Protein AF-A0A6M3K907-F1 (afdb_monomer_lite)

Sequence (303 aa):
MKRLRHTIDSIRQDFQRNEYILLSKEYINNKQKLNYICPVGHEYNITYNNWCSGYRCFPCSIEKKAIAKREDISDVNLIFENEGYKLLSKRYINSKQKLSYLCPSGHLGSISFEKWKHNGQRCAICSHKRGSKLQRHDINIVKELFNSEEYQVLSDNYENNNTRIKFKCPNGHIGYIRYGDFQQGHRCFECHIDRLRKYSDDELHNLHIYKLVVRRITNNNFKKYYSFINPNNFKRGKSYHVDHVYSIIDGFDNNILPVVIANPMNLRVIPARENILKKRKSLVSVDILFEKYCKFKEVYYDM

pLDDT: mean 89.66, std 9.46, range [41.09, 98.06]

Foldseek 3Di:
DPDPDDFPVNVQVVCVVQVKHWPDPGDDDQVDWTWIAHNVGDIDTDGVVVVVVVDDDPVVVVVVVCVVPDDFPVNVQVVQVVVVKGWPDPGDDDQQDWTWIAHNVGDIDIDGNCCVPPVVDDPPVVVVVVVFVVPDDDVVVLQVLCVVQPKHFPDPDDRGQVAWTWIQHPVGDTDTDGSVCVVVVDDDPVVVLVVLVVPDDDPVSVLVSLVVLLVVLLVVQCVVCVCLQEVVPDDPDQFKHKAFLQFSVVCSVVVHHSCLSSHSLRIHIDTPVVRVVCPRDHNDDPVVSVVSSVVCCVVPVVD

Organism: NCBI:txid1070528

Radius of gyration: 35.78 Å; chains: 1; bounding box: 84×56×88 Å

Secondary structure (DSSP, 8-state):
-PPP---HHHHHHHHHHTT-EE-------TTSEEEEE-TT--EEEEEHHHHHTT---HHHHHHHHHHHTPPPHHHHHHHHHHTTPEE--S----TTSEEEEE-TTS-EEEEEHHHHHTT----HHHHHHHHHHHT---HHHHHHHHHTTTPEE--S---STTPEEEEE-TTS-EEEEEHHHHHTT---HHHHHHHHHTT---HHHHHHHHHHHHHHHHHHHHHHTHHHH-TT----SSSEEEEESS-HHHHHHTT--HHHHTSGGGEEEEEHHHHHHHTT--SS-HHHHHHHHHHHHHHHT--

Structure (mmCIF, N/CA/C/O backbone):
data_AF-A0A6M3K907-F1
#
_entry.id   AF-A0A6M3K907-F1
#
loop_
_atom_site.group_PDB
_atom_site.id
_atom_site.type_symbol
_atom_site.label_atom_id
_atom_site.label_alt_id
_atom_site.label_comp_id
_atom_site.label_asym_id
_atom_site.label_entity_id
_atom_site.label_seq_id
_atom_site.pdbx_PDB_ins_code
_atom_site.Cartn_x
_atom_site.Cartn_y
_atom_site.Cartn_z
_atom_site.occupancy
_atom_site.B_iso_or_equiv
_atom_site.auth_seq_id
_atom_site.auth_comp_id
_atom_site.auth_asym_id
_atom_site.auth_atom_id
_atom_site.pdbx_PDB_model_num
ATOM 1 N N . MET A 1 1 ? 52.557 29.098 -47.876 1.00 41.09 1 MET A N 1
ATOM 2 C CA . MET A 1 1 ? 51.360 28.865 -48.719 1.00 41.09 1 MET A CA 1
ATOM 3 C C . MET A 1 1 ? 50.116 29.369 -47.992 1.00 41.09 1 MET A C 1
ATOM 5 O O . MET A 1 1 ? 49.777 28.824 -46.948 1.00 41.09 1 MET A O 1
ATOM 9 N N . LYS A 1 2 ? 49.470 30.439 -48.482 1.00 41.59 2 LYS A N 1
ATOM 10 C CA . LYS A 1 2 ? 48.191 30.928 -47.928 1.00 41.59 2 LYS A CA 1
ATOM 11 C C . LYS A 1 2 ? 47.142 29.819 -48.086 1.00 41.59 2 LYS A C 1
ATOM 13 O O . LYS A 1 2 ? 46.891 29.393 -49.209 1.00 41.59 2 LYS A O 1
ATOM 18 N N . ARG A 1 3 ? 46.549 29.339 -46.983 1.00 51.72 3 ARG A N 1
ATOM 19 C CA . ARG A 1 3 ? 45.391 28.429 -47.039 1.00 51.72 3 ARG A CA 1
ATOM 20 C C . ARG A 1 3 ? 44.282 29.140 -47.814 1.00 51.72 3 ARG A C 1
ATOM 22 O O . ARG A 1 3 ? 43.852 30.214 -47.395 1.00 51.72 3 ARG A O 1
ATOM 29 N N . LEU A 1 4 ? 43.864 28.566 -48.943 1.00 57.34 4 LEU A N 1
ATOM 30 C CA . LEU A 1 4 ? 42.716 29.044 -49.711 1.00 57.34 4 LEU A CA 1
ATOM 31 C C . LEU A 1 4 ? 41.513 29.145 -48.767 1.00 57.34 4 LEU A C 1
ATOM 33 O O . LEU A 1 4 ? 41.114 28.166 -48.138 1.00 57.34 4 LEU A O 1
ATOM 37 N N . ARG A 1 5 ? 40.978 30.357 -48.609 1.00 64.94 5 ARG A N 1
ATOM 38 C CA . ARG A 1 5 ? 39.788 30.598 -47.796 1.00 64.94 5 ARG A CA 1
ATOM 39 C C . ARG A 1 5 ? 38.596 30.074 -48.591 1.00 64.94 5 ARG A C 1
ATOM 41 O O . ARG A 1 5 ? 38.289 30.620 -49.645 1.00 64.94 5 ARG A O 1
ATOM 48 N N . HIS A 1 6 ? 37.966 29.003 -48.113 1.00 77.50 6 HIS A N 1
ATOM 49 C CA . HIS A 1 6 ? 36.756 28.469 -48.737 1.00 77.50 6 HIS A CA 1
ATOM 50 C C . HIS A 1 6 ? 35.686 29.561 -48.817 1.00 77.50 6 HIS A C 1
ATOM 52 O O . HIS A 1 6 ? 35.403 30.225 -47.818 1.00 77.50 6 HIS A O 1
ATOM 58 N N . THR A 1 7 ? 35.119 29.758 -50.004 1.00 86.69 7 THR A N 1
ATOM 59 C CA . THR A 1 7 ? 33.964 30.634 -50.215 1.00 86.69 7 THR A CA 1
ATOM 60 C C . THR A 1 7 ? 32.686 29.859 -49.918 1.00 86.69 7 THR A C 1
ATOM 62 O O . THR A 1 7 ? 32.654 28.634 -50.067 1.00 86.69 7 THR A O 1
ATOM 65 N N . ILE A 1 8 ? 31.612 30.555 -49.536 1.00 90.12 8 ILE A N 1
ATOM 66 C CA . ILE A 1 8 ? 30.309 29.914 -49.313 1.00 90.12 8 ILE A CA 1
ATOM 67 C C . ILE A 1 8 ? 29.825 29.137 -50.549 1.00 90.12 8 ILE A C 1
ATOM 69 O O . ILE A 1 8 ? 29.230 28.074 -50.400 1.00 90.12 8 ILE A O 1
ATOM 73 N N . ASP A 1 9 ? 30.149 29.596 -51.760 1.00 89.50 9 ASP A N 1
ATOM 74 C CA . ASP A 1 9 ? 29.774 28.916 -53.004 1.00 89.50 9 ASP A CA 1
ATOM 75 C C . ASP A 1 9 ? 30.537 27.605 -53.198 1.00 89.50 9 ASP A C 1
ATOM 77 O O . ASP A 1 9 ? 29.933 26.595 -53.557 1.00 89.50 9 ASP A O 1
ATOM 81 N N . SER A 1 10 ? 31.838 27.581 -52.874 1.00 89.69 10 SER A N 1
ATOM 82 C CA . SER A 1 10 ? 32.618 26.335 -52.902 1.00 89.69 10 SER A CA 1
ATOM 83 C C . SER A 1 10 ? 32.080 25.303 -51.902 1.00 89.69 10 SER A C 1
ATOM 85 O O . SER A 1 10 ? 31.982 24.122 -52.224 1.00 89.69 10 SER A O 1
ATOM 87 N N . ILE A 1 11 ? 31.648 25.756 -50.719 1.00 91.00 11 ILE A N 1
ATOM 88 C CA . ILE A 1 11 ? 31.034 24.906 -49.693 1.00 91.00 11 ILE A CA 1
ATOM 89 C C . ILE A 1 11 ? 29.660 24.410 -50.157 1.00 91.00 11 ILE A C 1
ATOM 91 O O . ILE A 1 11 ? 29.336 23.239 -49.985 1.00 91.00 11 ILE A O 1
ATOM 95 N N . ARG A 1 12 ? 28.854 25.270 -50.788 1.00 93.38 12 ARG A N 1
ATOM 96 C CA . ARG A 1 12 ? 27.536 24.896 -51.316 1.00 93.38 12 ARG A CA 1
ATOM 97 C C . ARG A 1 12 ? 27.639 23.797 -52.371 1.00 93.38 12 ARG A C 1
ATOM 99 O O . ARG A 1 12 ? 26.875 22.839 -52.303 1.00 93.38 12 ARG A O 1
ATOM 106 N N . GLN A 1 13 ? 28.603 23.899 -53.287 1.00 92.25 13 GLN A N 1
ATOM 107 C CA . GLN A 1 13 ? 28.870 22.851 -54.277 1.00 92.25 13 GLN A CA 1
ATOM 108 C C . GLN A 1 13 ? 29.297 21.533 -53.617 1.00 92.25 13 GLN A C 1
ATOM 110 O O . GLN A 1 13 ? 28.864 20.470 -54.051 1.00 92.25 13 GLN A O 1
ATOM 115 N N . ASP A 1 14 ? 30.110 21.580 -52.557 1.00 92.56 14 ASP A N 1
ATOM 116 C CA . ASP A 1 14 ? 30.552 20.376 -51.842 1.00 92.56 14 ASP A CA 1
ATOM 117 C C . ASP A 1 14 ? 29.397 19.663 -51.112 1.00 92.56 14 ASP A C 1
ATOM 119 O O . ASP A 1 14 ? 29.260 18.440 -51.190 1.00 92.56 14 ASP A O 1
ATOM 123 N N . PHE A 1 15 ? 28.495 20.422 -50.480 1.00 93.94 15 PHE A N 1
ATOM 124 C CA . P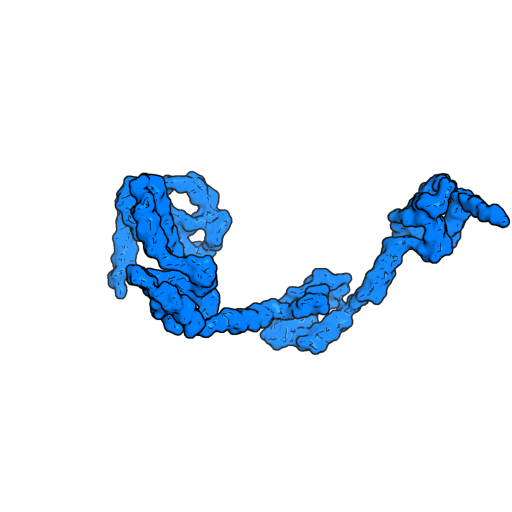HE A 1 15 ? 27.267 19.868 -49.897 1.00 93.94 15 PHE A CA 1
ATOM 125 C C . PHE A 1 15 ? 26.384 19.226 -50.976 1.00 93.94 15 PHE A C 1
ATOM 127 O O . PHE A 1 15 ? 25.980 18.075 -50.814 1.00 93.94 15 PHE A O 1
ATOM 134 N N . GLN A 1 16 ? 26.174 19.909 -52.108 1.00 92.75 16 GLN A N 1
ATOM 135 C CA . GLN A 1 16 ? 25.372 19.396 -53.225 1.00 92.75 16 GLN A CA 1
ATOM 136 C C . GLN A 1 16 ? 25.950 18.116 -53.842 1.00 92.75 16 GLN A C 1
ATOM 138 O O . GLN A 1 16 ? 25.194 17.192 -54.123 1.00 92.75 16 GLN A O 1
ATOM 143 N N . ARG A 1 17 ? 27.279 18.013 -53.994 1.00 93.50 17 ARG A N 1
ATOM 144 C CA . ARG A 1 17 ? 27.947 16.787 -54.480 1.00 93.50 17 ARG A CA 1
ATOM 145 C C . ARG A 1 17 ? 27.701 15.569 -53.591 1.00 93.50 17 ARG A C 1
ATOM 147 O O . ARG A 1 17 ? 27.779 14.449 -54.075 1.00 93.50 17 ARG A O 1
ATOM 154 N N . ASN A 1 18 ? 27.435 15.784 -52.303 1.00 91.19 18 ASN A N 1
ATOM 155 C CA . ASN A 1 18 ? 27.106 14.725 -51.350 1.00 91.19 18 ASN A CA 1
ATOM 156 C C . ASN A 1 18 ? 25.580 14.557 -51.167 1.00 91.19 18 ASN A C 1
ATOM 158 O O . ASN A 1 18 ? 25.178 13.845 -50.252 1.00 91.19 18 ASN A O 1
ATOM 162 N N . GLU A 1 19 ? 24.752 15.220 -51.988 1.00 94.75 19 GLU A N 1
ATOM 163 C CA . GLU A 1 19 ? 23.276 15.246 -51.913 1.00 94.75 19 GLU A CA 1
ATOM 164 C C . GLU A 1 19 ? 22.699 15.995 -50.690 1.00 94.75 19 GLU A C 1
ATOM 166 O O . GLU A 1 19 ? 21.556 15.789 -50.286 1.00 94.75 19 GLU A O 1
ATOM 171 N N . TYR A 1 20 ? 23.470 16.904 -50.087 1.00 95.56 20 TYR A N 1
ATOM 172 C CA . TYR A 1 20 ? 23.022 17.759 -48.983 1.00 95.56 20 TYR A CA 1
ATOM 173 C C . TYR A 1 20 ? 22.658 19.164 -49.479 1.00 95.56 20 TYR A C 1
ATOM 175 O O . TYR A 1 20 ? 23.300 19.722 -50.370 1.00 95.56 20 TYR A O 1
ATOM 183 N N . ILE A 1 21 ? 21.665 19.785 -48.841 1.00 95.62 21 ILE A N 1
ATOM 184 C CA . ILE A 1 21 ? 21.218 21.148 -49.155 1.00 95.62 21 ILE A CA 1
ATOM 185 C C . ILE A 1 21 ? 21.744 22.101 -48.082 1.00 95.62 21 ILE A C 1
ATOM 187 O O . ILE A 1 21 ? 21.336 22.026 -46.926 1.00 95.62 21 ILE A O 1
ATOM 191 N N . LEU A 1 22 ? 22.645 23.014 -48.447 1.00 95.88 22 LEU A N 1
ATOM 192 C CA . LEU A 1 22 ? 23.172 24.032 -47.534 1.00 95.88 22 LEU A CA 1
ATOM 193 C C . LEU A 1 22 ? 22.169 25.189 -47.362 1.00 95.88 22 LEU A C 1
ATOM 195 O O . LEU A 1 22 ? 21.826 25.853 -48.338 1.00 95.88 22 LEU A O 1
ATOM 199 N N . LEU A 1 23 ? 21.753 25.467 -46.123 1.00 94.12 23 LEU A N 1
ATOM 200 C CA . LEU A 1 23 ? 20.827 26.557 -45.777 1.00 94.12 23 LEU A CA 1
ATOM 201 C C . LEU A 1 23 ? 21.547 27.863 -45.414 1.00 94.12 23 LEU A C 1
ATOM 203 O O . LEU A 1 23 ? 20.997 28.953 -45.570 1.00 94.12 23 LEU A O 1
ATOM 207 N N . SER A 1 24 ? 22.778 27.777 -44.905 1.00 93.25 24 SER A N 1
ATOM 208 C CA . SER A 1 24 ? 23.568 28.962 -44.559 1.00 93.25 24 SER A CA 1
ATOM 209 C C . SER A 1 24 ? 23.928 29.785 -45.803 1.00 93.25 24 SER A C 1
ATOM 211 O O . SER A 1 24 ? 24.432 29.259 -46.796 1.00 93.25 24 SER A O 1
ATOM 213 N N . LYS A 1 25 ? 23.687 31.101 -45.735 1.00 92.00 25 LYS A N 1
ATOM 214 C CA . LYS A 1 25 ? 23.939 32.048 -46.837 1.00 92.00 25 LYS A CA 1
ATOM 215 C C . LYS A 1 25 ? 25.359 32.616 -46.852 1.00 92.00 25 LYS A C 1
ATOM 217 O O . LYS A 1 25 ? 25.814 33.059 -47.899 1.00 92.00 25 LYS A O 1
ATOM 222 N N . GLU A 1 26 ? 26.062 32.557 -45.722 1.00 90.00 26 GLU A N 1
ATOM 223 C CA . GLU A 1 26 ? 27.384 33.160 -45.535 1.00 90.00 26 GLU A CA 1
ATOM 224 C C . GLU A 1 26 ? 28.330 32.231 -44.770 1.00 90.00 26 GLU A C 1
ATOM 226 O O . GLU A 1 26 ? 27.897 31.425 -43.939 1.00 90.00 26 GLU A O 1
ATOM 231 N N . TYR A 1 27 ? 29.633 32.376 -45.028 1.00 89.81 27 TYR A N 1
ATOM 232 C CA . TYR A 1 27 ? 30.700 31.656 -44.334 1.00 89.81 27 TYR A CA 1
ATOM 233 C C . TYR A 1 27 ? 31.826 32.612 -43.921 1.00 89.81 27 TYR A C 1
ATOM 235 O O . TYR A 1 27 ? 32.571 33.130 -44.751 1.00 89.81 27 TYR A O 1
ATOM 243 N N . ILE A 1 28 ? 31.948 32.833 -42.615 1.00 85.38 28 ILE A N 1
ATOM 244 C CA . ILE A 1 28 ? 32.850 33.804 -41.994 1.00 85.38 28 ILE A CA 1
ATOM 245 C C . ILE A 1 28 ? 34.182 33.134 -41.634 1.00 85.38 28 ILE A C 1
ATOM 247 O O . ILE A 1 28 ? 35.256 33.651 -41.963 1.00 85.38 28 ILE A O 1
ATOM 251 N N . ASN A 1 29 ? 34.128 31.982 -40.954 1.00 82.75 29 ASN A N 1
ATOM 252 C CA . ASN A 1 29 ? 35.302 31.249 -40.472 1.00 82.75 29 ASN A CA 1
ATOM 253 C C . ASN A 1 29 ? 35.012 29.752 -40.232 1.00 82.75 29 ASN A C 1
ATOM 255 O O . ASN A 1 29 ? 33.867 29.315 -40.201 1.00 82.75 29 ASN A O 1
ATOM 259 N N . ASN A 1 30 ? 36.068 28.971 -39.995 1.00 80.69 30 ASN A N 1
ATOM 260 C CA . ASN A 1 30 ? 36.005 27.516 -39.796 1.00 80.69 30 ASN A CA 1
ATOM 261 C C . ASN A 1 30 ? 35.344 27.052 -38.485 1.00 80.69 30 ASN A C 1
ATOM 263 O O . ASN A 1 30 ? 35.068 25.859 -38.343 1.00 80.69 30 ASN A O 1
ATOM 267 N N . LYS A 1 31 ? 35.103 27.961 -37.534 1.00 83.56 31 LYS A N 1
ATOM 268 C CA . LYS A 1 31 ? 34.364 27.685 -36.294 1.00 83.56 31 LYS A CA 1
ATOM 269 C C . LYS A 1 31 ? 32.859 27.899 -36.465 1.00 83.56 31 LYS A C 1
ATOM 271 O O . LYS A 1 31 ? 32.091 27.421 -35.632 1.00 83.56 31 LYS A O 1
ATOM 276 N N . GLN A 1 32 ? 32.429 28.592 -37.522 1.00 89.12 32 GLN A N 1
ATOM 277 C CA . GLN A 1 32 ? 31.016 28.799 -37.809 1.00 89.12 32 GLN A CA 1
ATOM 278 C C . GLN A 1 32 ? 30.328 27.461 -38.096 1.00 89.12 32 GLN A C 1
ATOM 280 O O . GLN A 1 32 ? 30.815 26.631 -38.868 1.00 89.12 32 GLN A O 1
ATOM 285 N N . LYS A 1 33 ? 29.162 27.278 -37.478 1.00 93.19 33 LYS A N 1
ATOM 286 C CA . LYS A 1 33 ? 28.247 26.185 -37.787 1.00 93.19 33 LYS A CA 1
ATOM 287 C C . LYS A 1 33 ? 27.400 26.557 -38.998 1.00 93.19 33 LYS A C 1
ATOM 289 O O . LYS A 1 33 ? 26.811 27.635 -39.046 1.00 93.19 33 LYS A O 1
ATOM 294 N N . LEU A 1 34 ? 27.356 25.651 -39.959 1.00 94.12 34 LEU A N 1
ATOM 295 C CA . LEU A 1 34 ? 26.585 25.756 -41.181 1.00 94.12 34 LEU A CA 1
ATOM 296 C C . LEU A 1 34 ? 25.349 24.872 -41.066 1.00 94.12 34 LEU A C 1
ATOM 298 O O . LEU A 1 34 ? 25.474 23.686 -40.758 1.00 94.12 34 LEU A O 1
ATOM 302 N N . ASN A 1 35 ? 24.179 25.457 -41.303 1.00 95.94 35 ASN A N 1
ATOM 303 C CA . ASN A 1 35 ? 22.900 24.756 -41.305 1.00 95.94 35 ASN A CA 1
ATOM 304 C C . ASN A 1 35 ? 22.683 24.090 -42.665 1.00 95.94 35 ASN A C 1
ATOM 306 O O . ASN A 1 35 ? 22.978 24.690 -43.702 1.00 95.94 35 ASN A O 1
ATOM 310 N N . TYR A 1 36 ? 22.153 22.873 -42.663 1.00 95.25 36 TYR A N 1
ATOM 311 C CA . TYR A 1 36 ? 21.893 22.094 -43.867 1.00 95.25 36 TYR A CA 1
ATOM 312 C C . TYR A 1 36 ? 20.730 21.113 -43.675 1.00 95.25 36 TYR A C 1
ATOM 314 O O . TYR A 1 36 ? 20.377 20.778 -42.544 1.00 95.25 36 TYR A O 1
ATOM 322 N N . ILE A 1 37 ? 20.200 20.605 -44.788 1.00 95.62 37 ILE A N 1
ATOM 323 C CA . ILE A 1 37 ? 19.247 19.492 -44.858 1.00 95.62 37 ILE A CA 1
ATOM 324 C C . ILE A 1 37 ? 19.956 18.287 -45.483 1.00 95.62 37 ILE A C 1
ATOM 326 O O . ILE A 1 37 ? 20.637 18.424 -46.502 1.00 95.62 37 ILE A O 1
ATOM 330 N N . CYS A 1 38 ? 19.861 17.118 -44.848 1.00 94.06 38 CYS A N 1
ATOM 331 C CA . CYS A 1 38 ? 20.413 15.873 -45.394 1.00 94.06 38 CYS A CA 1
ATOM 332 C C . CYS A 1 38 ? 19.464 15.205 -46.410 1.00 94.06 38 CYS A C 1
ATOM 334 O O . CYS A 1 38 ? 18.289 15.562 -46.440 1.00 94.06 38 CYS A O 1
ATOM 336 N N . PRO A 1 39 ? 19.910 14.184 -47.172 1.00 93.75 39 PRO A N 1
ATOM 337 C CA . PRO A 1 39 ? 19.058 13.481 -48.145 1.00 93.75 39 PRO A CA 1
ATOM 338 C C . PRO A 1 39 ? 17.774 12.875 -47.553 1.00 93.75 39 PRO A C 1
ATOM 340 O O . PRO A 1 39 ? 16.772 12.725 -48.240 1.00 93.75 39 PRO A O 1
ATOM 343 N N . VAL A 1 40 ? 17.799 12.536 -46.259 1.00 88.94 40 VAL A N 1
ATOM 344 C CA . VAL A 1 40 ? 16.655 11.974 -45.514 1.00 88.94 40 VAL A CA 1
ATOM 345 C C . VAL A 1 40 ? 15.718 13.078 -44.985 1.00 88.94 40 VAL A C 1
ATOM 347 O O . VAL A 1 40 ? 14.672 12.787 -44.419 1.00 88.94 40 VAL A O 1
ATOM 350 N N . GLY A 1 41 ? 16.074 14.354 -45.159 1.00 92.06 41 GLY A N 1
ATOM 351 C CA . GLY A 1 41 ? 15.264 15.504 -44.748 1.00 92.06 41 GLY A CA 1
ATOM 352 C C . GLY A 1 41 ? 15.573 16.056 -43.354 1.00 92.06 41 GLY A C 1
ATOM 353 O O . GLY A 1 41 ? 14.879 16.956 -42.893 1.00 92.06 41 GLY A O 1
ATOM 354 N N . HIS A 1 42 ? 16.609 15.569 -42.664 1.00 92.81 42 HIS A N 1
ATOM 355 C CA . HIS A 1 42 ? 16.983 16.118 -41.358 1.00 92.81 42 HIS A CA 1
ATOM 356 C C . HIS A 1 42 ? 17.643 17.493 -41.492 1.00 92.81 42 HIS A C 1
ATOM 358 O O . HIS A 1 42 ? 18.704 17.609 -42.111 1.00 92.81 42 HIS A O 1
ATOM 364 N N . GLU A 1 43 ? 17.074 18.492 -40.820 1.00 95.50 43 GLU A N 1
ATOM 365 C CA . GLU A 1 43 ? 17.707 19.789 -40.578 1.00 95.50 43 GLU A CA 1
ATOM 366 C C . GLU A 1 43 ? 18.736 19.687 -39.447 1.00 95.50 43 GLU A C 1
ATOM 368 O O . GLU A 1 43 ? 18.424 19.297 -38.319 1.00 95.50 43 GLU A O 1
ATOM 373 N N . TYR A 1 44 ? 19.995 20.017 -39.740 1.00 95.19 44 TYR A N 1
ATOM 374 C CA . TYR A 1 44 ? 21.070 19.966 -38.753 1.00 95.19 44 TYR A CA 1
ATOM 375 C C . TYR A 1 44 ? 22.170 20.992 -39.036 1.00 95.19 44 TYR A C 1
ATOM 377 O O . TYR A 1 44 ? 22.129 21.719 -40.027 1.00 95.19 44 TYR A O 1
ATOM 385 N N . ASN A 1 45 ? 23.170 21.064 -38.152 1.00 94.56 45 ASN A N 1
ATOM 386 C CA . ASN A 1 45 ? 24.318 21.950 -38.316 1.00 94.56 45 ASN A CA 1
ATOM 387 C C . ASN A 1 45 ? 25.658 21.232 -38.152 1.00 94.56 45 ASN A C 1
ATOM 389 O O . ASN A 1 45 ? 25.786 20.262 -37.405 1.00 94.56 45 ASN A O 1
ATOM 393 N N . ILE A 1 46 ? 26.672 21.709 -38.870 1.00 94.44 46 ILE A N 1
ATOM 394 C CA . ILE A 1 46 ? 28.036 21.175 -38.823 1.00 94.44 46 ILE A CA 1
ATOM 395 C C . ILE A 1 46 ? 29.050 22.288 -39.088 1.00 94.44 46 ILE A C 1
ATOM 397 O O . ILE A 1 46 ? 28.759 23.245 -39.798 1.00 94.44 46 ILE A O 1
ATOM 401 N N . THR A 1 47 ? 30.249 22.194 -38.520 1.00 93.44 47 THR A N 1
ATOM 402 C CA . THR A 1 47 ? 31.363 23.053 -38.943 1.00 93.44 47 THR A CA 1
ATOM 403 C C . THR A 1 47 ? 31.964 22.510 -40.234 1.00 93.44 47 THR A C 1
ATOM 405 O O . THR A 1 47 ? 32.034 21.295 -40.431 1.00 93.44 47 THR A O 1
ATOM 408 N N . TYR A 1 48 ? 32.459 23.389 -41.106 1.00 90.56 48 TYR A N 1
ATOM 409 C CA . TYR A 1 48 ? 33.053 22.932 -42.365 1.00 90.56 48 TYR A CA 1
ATOM 410 C C . TYR A 1 48 ? 34.282 22.031 -42.141 1.00 90.56 48 TYR A C 1
ATOM 412 O O . TYR A 1 48 ? 34.481 21.061 -42.861 1.00 90.56 48 TYR A O 1
ATOM 420 N N . ASN A 1 49 ? 35.047 22.259 -41.067 1.00 90.38 49 ASN A N 1
ATOM 421 C CA . ASN A 1 49 ? 36.151 21.371 -40.696 1.00 90.38 49 ASN A CA 1
ATOM 422 C C . ASN A 1 49 ? 35.679 19.933 -40.403 1.00 90.38 49 ASN A C 1
ATOM 424 O O . ASN A 1 49 ? 36.253 18.986 -40.928 1.00 90.38 49 ASN A O 1
ATOM 428 N N . ASN A 1 50 ? 34.607 19.760 -39.618 1.00 91.44 50 ASN A N 1
ATOM 429 C CA . ASN A 1 50 ? 34.063 18.430 -39.322 1.00 91.44 50 ASN A CA 1
ATOM 430 C C . ASN A 1 50 ? 33.492 17.766 -40.581 1.00 91.44 50 ASN A C 1
ATOM 432 O O . ASN A 1 50 ? 33.651 16.562 -40.766 1.00 91.44 50 ASN A O 1
ATOM 436 N N . TRP A 1 51 ? 32.865 18.550 -41.459 1.00 92.06 51 TRP A N 1
ATOM 437 C CA . TRP A 1 51 ? 32.403 18.073 -42.758 1.00 92.06 51 TRP A CA 1
ATOM 438 C C . TRP A 1 51 ? 33.559 17.512 -43.605 1.00 92.06 51 TRP A C 1
ATOM 440 O O . TRP A 1 51 ? 33.479 16.376 -44.082 1.00 92.06 51 TRP A O 1
ATOM 450 N N . CYS A 1 52 ? 34.675 18.246 -43.704 1.00 88.75 52 CYS A N 1
ATOM 451 C CA . CYS A 1 52 ? 35.886 17.779 -44.386 1.00 88.75 52 CYS A CA 1
ATOM 452 C C . CYS A 1 52 ? 36.525 16.558 -43.704 1.00 88.75 52 CYS A C 1
ATOM 454 O O . CYS A 1 52 ? 37.098 15.714 -44.383 1.00 88.75 52 CYS A O 1
ATOM 456 N N . SER A 1 53 ? 36.395 16.417 -42.380 1.00 90.31 53 SER A N 1
ATOM 457 C CA . SER A 1 53 ? 36.843 15.227 -41.635 1.00 90.31 53 SER A CA 1
ATOM 458 C C . SER A 1 53 ? 35.922 14.004 -41.781 1.00 90.31 53 SER A C 1
ATOM 460 O O . SER A 1 53 ? 36.132 13.006 -41.099 1.00 90.31 53 SER A O 1
ATOM 462 N N . GLY A 1 54 ? 34.892 14.061 -42.633 1.00 90.38 54 GLY A N 1
ATOM 463 C CA . GLY A 1 54 ? 34.002 12.929 -42.914 1.00 90.38 54 GLY A CA 1
ATOM 464 C C . GLY A 1 54 ? 32.770 12.833 -42.011 1.00 90.38 54 GLY A C 1
ATOM 465 O O . GLY A 1 54 ? 31.954 11.928 -42.185 1.00 90.38 54 GLY A O 1
ATOM 466 N N . TYR A 1 55 ? 32.571 13.772 -41.080 1.00 91.94 55 TYR A N 1
ATOM 467 C CA . TYR A 1 55 ? 31.312 13.845 -40.341 1.00 91.94 55 TYR A CA 1
ATOM 468 C C . TYR A 1 55 ? 30.180 14.285 -41.279 1.00 91.94 55 TYR A C 1
ATOM 470 O O . TYR A 1 55 ? 30.360 15.087 -42.198 1.00 91.94 55 TYR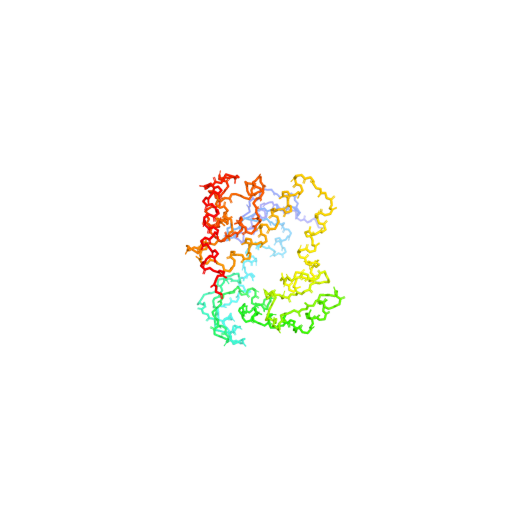 A O 1
ATOM 478 N N . ARG A 1 56 ? 28.991 13.734 -41.045 1.00 94.06 56 ARG A N 1
ATOM 479 C CA . AR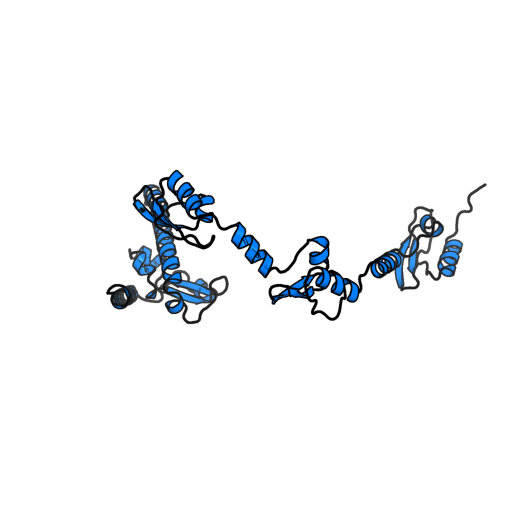G A 1 56 ? 27.770 13.970 -41.828 1.00 94.06 56 ARG A CA 1
ATOM 480 C C . ARG A 1 56 ? 26.583 14.151 -40.872 1.00 94.06 56 ARG A C 1
ATOM 482 O O . ARG A 1 56 ? 26.772 14.537 -39.719 1.00 94.06 56 ARG A O 1
ATOM 489 N N . CYS A 1 57 ? 25.367 13.863 -41.335 1.00 93.25 57 CYS A N 1
ATOM 490 C CA . CYS A 1 57 ? 24.146 13.943 -40.533 1.00 93.25 57 CYS A CA 1
ATOM 491 C C . CYS A 1 57 ? 24.232 13.083 -39.259 1.00 93.25 57 CYS A C 1
ATOM 493 O O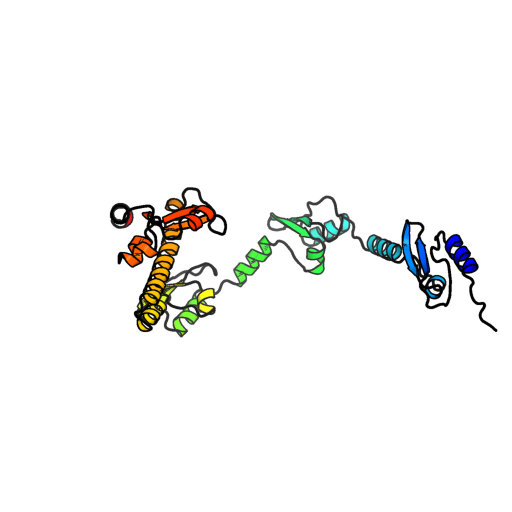 . CYS A 1 57 ? 24.267 11.851 -39.318 1.00 93.25 57 CYS A O 1
ATOM 495 N N . PHE A 1 58 ? 24.246 13.747 -38.101 1.00 90.38 58 PHE A N 1
ATOM 496 C CA . PHE A 1 58 ? 24.278 13.097 -36.793 1.00 90.38 58 PHE A CA 1
ATOM 497 C C . PHE A 1 58 ? 23.000 12.288 -36.497 1.00 90.38 58 PHE A C 1
ATOM 499 O O . PHE A 1 58 ? 23.156 11.128 -36.107 1.00 90.38 58 PHE A O 1
ATOM 506 N N . PRO A 1 59 ? 21.774 12.801 -36.760 1.00 88.56 59 PRO A N 1
ATOM 507 C CA . PRO A 1 59 ? 20.548 11.999 -36.692 1.00 88.56 59 PRO A CA 1
ATOM 508 C C . PRO A 1 59 ? 20.641 10.668 -37.453 1.00 88.56 59 PRO A C 1
ATOM 510 O O . PRO A 1 59 ? 20.482 9.607 -36.853 1.00 88.56 59 PRO A O 1
ATOM 513 N N . CYS A 1 60 ? 21.049 10.693 -38.728 1.00 87.62 60 CYS A N 1
ATOM 514 C CA . CYS A 1 60 ? 21.204 9.466 -39.518 1.00 87.62 60 CYS A CA 1
ATOM 515 C C . CYS A 1 60 ? 22.275 8.516 -38.952 1.00 87.62 60 CYS A C 1
ATOM 517 O O . CYS A 1 60 ? 22.149 7.297 -39.060 1.00 87.62 60 CYS A O 1
ATOM 519 N N . SER A 1 61 ? 23.351 9.042 -38.352 1.00 87.00 61 SER A N 1
ATOM 520 C CA . SER A 1 61 ? 24.372 8.210 -37.697 1.00 87.00 61 SER A CA 1
ATOM 521 C C . SER A 1 61 ? 23.816 7.488 -36.467 1.00 87.00 61 SER A C 1
ATOM 523 O O . SER A 1 61 ? 24.120 6.312 -36.255 1.00 87.00 61 SER A O 1
ATOM 525 N N . ILE A 1 62 ? 22.983 8.169 -35.672 1.00 85.62 62 ILE A N 1
ATOM 526 C CA . ILE A 1 62 ? 22.291 7.564 -34.528 1.00 85.62 62 ILE A CA 1
ATOM 527 C C . ILE A 1 62 ? 21.344 6.466 -35.005 1.00 85.62 62 ILE A C 1
ATOM 529 O O . ILE A 1 62 ? 21.402 5.359 -34.474 1.00 85.62 62 ILE A O 1
ATOM 533 N N . GLU A 1 63 ? 20.516 6.741 -36.013 1.00 83.81 63 GLU A N 1
ATOM 534 C CA . GLU A 1 63 ? 19.554 5.771 -36.550 1.00 83.81 63 GLU A CA 1
ATOM 535 C C . GLU A 1 63 ? 20.249 4.509 -37.062 1.00 83.81 63 GLU A C 1
ATOM 537 O O . GLU A 1 63 ? 19.881 3.402 -36.670 1.00 83.81 63 GLU A O 1
ATOM 542 N N . LYS A 1 64 ? 21.325 4.658 -37.847 1.00 82.69 64 LYS A N 1
ATOM 543 C CA . LYS A 1 64 ? 22.130 3.522 -38.323 1.00 82.69 64 LYS A CA 1
ATOM 544 C C . LYS A 1 64 ? 22.693 2.690 -37.168 1.00 82.69 64 LYS A C 1
ATOM 546 O O . LYS A 1 64 ? 22.614 1.464 -37.198 1.00 82.69 64 LYS A O 1
ATOM 551 N N . LYS A 1 65 ? 23.227 3.339 -36.126 1.00 81.00 65 LYS A N 1
ATOM 552 C CA . LYS A 1 65 ? 23.739 2.646 -34.928 1.00 81.00 65 LYS A CA 1
ATOM 553 C C . LYS A 1 65 ? 22.629 1.953 -34.136 1.00 81.00 65 LYS A C 1
ATOM 555 O O . LYS A 1 65 ? 22.873 0.888 -33.578 1.00 81.00 65 LYS A O 1
ATOM 560 N N . ALA A 1 66 ? 21.443 2.551 -34.061 1.00 72.44 66 ALA A N 1
ATOM 561 C CA . ALA A 1 66 ? 20.296 1.977 -33.367 1.00 72.44 66 ALA A CA 1
ATOM 562 C C . ALA A 1 66 ? 19.764 0.735 -34.094 1.00 72.44 66 ALA A C 1
ATOM 564 O O . ALA A 1 66 ? 19.495 -0.269 -33.443 1.00 72.44 66 ALA A O 1
ATOM 565 N N . ILE A 1 67 ? 19.680 0.778 -35.428 1.00 73.44 67 ILE A N 1
ATOM 566 C CA . ILE A 1 67 ? 19.284 -0.366 -36.261 1.00 73.44 67 ILE A CA 1
ATOM 567 C C . ILE A 1 67 ? 20.281 -1.516 -36.099 1.00 73.44 67 ILE A C 1
ATOM 569 O O . ILE A 1 67 ? 19.870 -2.632 -35.810 1.00 73.44 67 ILE A O 1
ATOM 573 N N . ALA A 1 68 ? 21.584 -1.238 -36.200 1.00 70.81 68 ALA A N 1
ATOM 574 C CA . ALA A 1 68 ? 22.624 -2.264 -36.094 1.00 70.81 68 ALA A CA 1
ATOM 575 C C . ALA A 1 68 ? 22.700 -2.946 -34.713 1.00 70.81 68 ALA A C 1
ATOM 577 O O . ALA A 1 68 ? 23.229 -4.045 -34.601 1.00 70.81 68 ALA A O 1
ATOM 578 N N . LYS A 1 69 ? 22.208 -2.292 -33.653 1.00 69.31 69 LYS A N 1
ATOM 579 C CA . LYS A 1 69 ? 22.193 -2.832 -32.282 1.00 69.31 69 LYS A CA 1
ATOM 580 C C . LYS A 1 69 ? 20.872 -3.489 -31.891 1.00 69.31 69 LYS A C 1
ATOM 582 O O . LYS A 1 69 ? 20.771 -3.993 -30.776 1.00 69.31 69 LYS A O 1
ATOM 587 N N . ARG A 1 70 ? 19.845 -3.402 -32.733 1.00 69.50 70 ARG A N 1
ATOM 588 C CA . ARG A 1 70 ? 18.508 -3.871 -32.388 1.00 69.50 70 ARG A CA 1
ATOM 589 C C . ARG A 1 70 ? 18.476 -5.391 -32.477 1.00 69.50 70 ARG A C 1
ATOM 591 O O . ARG A 1 70 ? 18.645 -5.930 -33.562 1.00 69.50 70 ARG A O 1
ATOM 598 N N . GLU A 1 71 ? 18.228 -6.048 -31.348 1.00 74.75 71 GLU A N 1
ATOM 599 C CA . GLU A 1 71 ? 17.947 -7.482 -31.349 1.00 74.75 71 GLU A CA 1
ATOM 600 C C . GLU A 1 71 ? 16.646 -7.753 -32.105 1.00 74.75 71 GLU A C 1
ATOM 602 O O . GLU A 1 71 ? 15.686 -6.970 -32.021 1.00 74.75 71 GLU A O 1
ATOM 607 N N . ASP A 1 72 ? 16.606 -8.854 -32.846 1.00 83.00 72 ASP A N 1
ATOM 608 C CA . ASP A 1 72 ? 15.364 -9.298 -33.455 1.00 83.00 72 ASP A CA 1
ATOM 609 C C . ASP A 1 72 ? 14.506 -10.082 -32.440 1.00 83.00 72 ASP A C 1
ATOM 611 O O . ASP A 1 72 ? 14.881 -10.318 -31.289 1.00 83.00 72 ASP A O 1
ATOM 615 N N . ILE A 1 73 ? 13.282 -10.437 -32.831 1.00 87.06 73 ILE A N 1
ATOM 616 C CA . ILE A 1 73 ? 12.384 -11.204 -31.954 1.00 87.06 73 ILE A CA 1
ATOM 617 C C . ILE A 1 73 ? 12.912 -12.621 -31.668 1.00 87.06 73 ILE A C 1
ATOM 619 O O . ILE A 1 73 ? 12.599 -13.176 -30.616 1.00 87.06 73 ILE A O 1
ATOM 623 N N . SER A 1 74 ? 13.706 -13.192 -32.573 1.00 86.31 74 SER A N 1
ATOM 624 C CA . SER A 1 74 ? 14.288 -14.531 -32.456 1.00 86.31 74 SER A CA 1
ATOM 625 C C . SER A 1 74 ? 15.365 -14.549 -31.372 1.00 86.31 74 SER A C 1
ATOM 627 O O . SER A 1 74 ? 15.329 -15.410 -30.494 1.00 86.31 74 SER A O 1
ATOM 629 N N . ASP A 1 75 ? 16.245 -13.545 -31.361 1.00 88.44 75 ASP A N 1
ATOM 630 C CA . ASP A 1 75 ? 17.264 -13.332 -30.329 1.00 88.44 75 ASP A CA 1
ATOM 631 C C . ASP A 1 75 ? 16.621 -13.197 -28.945 1.00 88.44 75 ASP A C 1
ATOM 633 O O . ASP A 1 75 ? 17.033 -13.826 -27.967 1.00 88.44 75 ASP A O 1
ATOM 637 N N . VAL A 1 76 ? 15.566 -12.379 -28.860 1.00 89.50 76 VAL A N 1
ATOM 638 C CA . VAL A 1 76 ? 14.819 -12.174 -27.617 1.00 89.50 76 VAL A CA 1
ATOM 639 C C . VAL A 1 76 ? 14.155 -13.475 -27.166 1.00 89.50 76 VAL A C 1
ATOM 641 O O . VAL A 1 76 ? 14.197 -13.785 -25.976 1.00 89.50 76 VAL A O 1
ATOM 644 N N . ASN A 1 77 ? 13.571 -14.255 -28.082 1.00 91.56 77 ASN A N 1
ATOM 645 C CA . ASN A 1 77 ? 12.967 -15.545 -27.749 1.00 91.56 77 ASN A CA 1
ATOM 646 C C . ASN A 1 77 ? 14.000 -16.518 -27.169 1.00 91.56 77 ASN A C 1
ATOM 648 O O . ASN A 1 77 ? 13.769 -17.077 -26.098 1.00 91.56 77 ASN A O 1
ATOM 652 N N . LEU A 1 78 ? 15.160 -16.642 -27.817 1.00 91.44 78 LEU A N 1
ATOM 653 C CA . LEU A 1 78 ? 16.240 -17.520 -27.370 1.00 91.44 78 LEU A CA 1
ATOM 654 C C . LEU A 1 78 ? 16.731 -17.151 -25.961 1.00 91.44 78 LEU A C 1
ATOM 656 O O . LEU A 1 78 ? 16.983 -18.027 -25.139 1.00 91.44 78 LEU A O 1
ATOM 660 N N . ILE A 1 79 ? 16.815 -15.856 -25.641 1.00 91.75 79 ILE A N 1
ATOM 661 C CA . ILE A 1 79 ? 17.200 -15.387 -24.300 1.00 91.75 79 ILE A CA 1
ATOM 662 C C . ILE A 1 79 ? 16.182 -15.813 -23.237 1.00 91.75 79 ILE A C 1
ATOM 664 O O . ILE A 1 79 ? 16.576 -16.211 -22.143 1.00 91.75 79 ILE A O 1
ATOM 668 N N . PHE A 1 80 ? 14.881 -15.745 -23.533 1.00 93.31 80 PHE A N 1
ATOM 669 C CA . PHE A 1 80 ? 13.859 -16.224 -22.599 1.00 93.31 80 PHE A CA 1
ATOM 670 C C . PHE A 1 80 ? 13.941 -17.747 -22.435 1.00 93.31 80 PHE A C 1
ATOM 672 O O . PHE A 1 80 ? 13.944 -18.230 -21.301 1.00 93.31 80 PHE A O 1
ATOM 679 N N . GLU A 1 81 ? 14.062 -18.489 -23.538 1.00 92.94 81 GLU A N 1
ATOM 680 C CA . GLU A 1 81 ? 14.110 -19.956 -23.540 1.00 92.94 81 GLU A CA 1
ATOM 681 C C . GLU A 1 81 ? 15.339 -20.510 -22.814 1.00 92.94 81 GLU A C 1
ATOM 683 O O . GLU A 1 81 ? 15.196 -21.416 -21.993 1.00 92.94 81 GLU A O 1
ATOM 688 N N . ASN A 1 82 ? 16.517 -19.912 -23.019 1.00 92.50 82 ASN A N 1
ATOM 689 C CA . ASN A 1 82 ? 17.757 -20.285 -22.326 1.00 92.50 82 ASN A CA 1
ATOM 690 C C . ASN A 1 82 ? 17.652 -20.149 -20.801 1.00 92.50 82 ASN A C 1
ATOM 692 O O . ASN A 1 82 ? 18.369 -20.814 -20.057 1.00 92.50 82 ASN A O 1
ATOM 696 N N . GLU A 1 83 ? 16.748 -19.298 -20.320 1.00 91.75 83 GLU A N 1
ATOM 697 C CA . GLU A 1 83 ? 16.479 -19.115 -18.897 1.00 91.75 83 GLU A CA 1
ATOM 698 C C . GLU A 1 83 ? 15.239 -19.890 -18.406 1.00 91.75 83 GLU A C 1
ATOM 700 O O . GLU A 1 83 ? 14.796 -19.714 -17.266 1.00 91.75 83 GLU A O 1
ATOM 705 N N . GLY A 1 84 ? 14.658 -20.743 -19.257 1.00 92.69 84 GLY A N 1
ATOM 706 C CA . GLY A 1 84 ? 13.487 -21.575 -18.964 1.00 92.69 84 GLY A CA 1
ATOM 707 C C . GLY A 1 84 ? 12.139 -20.854 -19.081 1.00 92.69 84 GLY A C 1
ATOM 708 O O . GLY A 1 84 ? 11.120 -21.365 -18.615 1.00 92.69 84 GLY A O 1
ATOM 709 N N . TYR A 1 85 ? 12.102 -19.658 -19.666 1.00 96.00 85 TYR A N 1
ATOM 710 C CA . TYR A 1 85 ? 10.875 -18.894 -19.879 1.00 96.00 85 TYR A CA 1
ATOM 711 C C . TYR A 1 85 ? 10.374 -19.058 -21.308 1.00 96.00 85 TYR A C 1
ATOM 713 O O . TYR A 1 85 ? 11.146 -19.077 -22.257 1.00 96.00 85 TYR A O 1
ATOM 721 N N . LYS A 1 86 ? 9.052 -19.094 -21.477 1.00 94.94 86 LYS A N 1
ATOM 722 C CA . LYS A 1 86 ? 8.427 -19.120 -22.802 1.00 94.94 86 LYS A CA 1
ATOM 723 C C . LYS A 1 86 ? 7.928 -17.730 -23.168 1.00 94.94 86 LYS A C 1
ATOM 725 O O . LYS A 1 86 ? 7.026 -17.207 -22.507 1.00 94.94 86 LYS A O 1
ATOM 730 N N . LEU A 1 87 ? 8.488 -17.131 -24.216 1.00 95.62 87 LEU A N 1
ATOM 731 C CA . LEU A 1 87 ? 7.998 -15.864 -24.750 1.00 95.62 87 LEU A CA 1
ATOM 732 C C . LEU A 1 87 ? 6.657 -16.088 -25.468 1.00 95.62 87 LEU A C 1
ATOM 734 O O . LEU A 1 87 ? 6.495 -17.020 -26.250 1.00 95.62 87 LEU A O 1
ATOM 738 N N . LEU A 1 88 ? 5.668 -15.241 -25.184 1.00 93.50 88 LEU A N 1
ATOM 739 C CA . LEU A 1 88 ? 4.331 -15.306 -25.796 1.00 93.50 88 LEU A CA 1
ATOM 740 C C . LEU A 1 88 ? 4.101 -14.177 -26.809 1.00 93.50 88 LEU A C 1
ATOM 742 O O . LEU A 1 88 ? 3.205 -14.252 -27.652 1.00 93.50 88 LEU A O 1
ATOM 746 N N . SER A 1 89 ? 4.885 -13.102 -26.723 1.00 92.00 89 SER A N 1
ATOM 747 C CA . SER A 1 89 ? 4.827 -11.996 -27.675 1.00 92.00 89 SER A CA 1
ATOM 748 C C . SER A 1 89 ? 5.413 -12.404 -29.026 1.00 92.00 89 SER A C 1
ATOM 750 O O . SER A 1 89 ? 6.560 -12.814 -29.106 1.00 92.00 89 SER A O 1
ATOM 752 N N . LYS A 1 90 ? 4.642 -12.211 -30.104 1.00 89.25 90 LYS A N 1
ATOM 753 C CA . LYS A 1 90 ? 5.059 -12.530 -31.484 1.00 89.25 90 LYS A CA 1
ATOM 754 C C . LYS A 1 90 ? 5.859 -11.418 -32.179 1.00 89.25 90 LYS A C 1
ATOM 756 O O . LYS A 1 90 ? 6.302 -11.597 -33.306 1.00 89.25 90 LYS A O 1
ATOM 761 N N . ARG A 1 91 ? 5.957 -10.230 -31.572 1.00 85.00 91 ARG A N 1
ATOM 762 C CA . ARG A 1 91 ? 6.584 -9.036 -32.168 1.00 85.00 91 ARG A CA 1
ATOM 763 C C . ARG A 1 91 ? 7.407 -8.277 -31.131 1.00 85.00 91 ARG A C 1
ATOM 765 O O . ARG A 1 91 ? 6.927 -8.068 -30.014 1.00 85.00 91 ARG A O 1
ATOM 772 N N . TYR A 1 92 ? 8.582 -7.800 -31.546 1.00 86.56 92 TYR A N 1
ATOM 773 C CA . TYR A 1 92 ? 9.470 -6.946 -30.757 1.00 86.56 92 TYR A CA 1
ATOM 774 C C . TYR A 1 92 ? 9.818 -5.655 -31.516 1.00 86.56 92 TYR A C 1
ATOM 776 O O . TYR A 1 92 ? 10.429 -5.649 -32.586 1.00 86.56 92 TYR A O 1
ATOM 784 N N . ILE A 1 93 ? 9.366 -4.535 -30.962 1.00 83.44 93 ILE A N 1
ATOM 785 C CA . ILE A 1 93 ? 9.485 -3.192 -31.530 1.00 83.44 93 ILE A CA 1
ATOM 786 C C . ILE A 1 93 ? 10.690 -2.475 -30.917 1.00 83.44 93 ILE A C 1
ATOM 788 O O . ILE A 1 93 ? 11.450 -1.823 -31.623 1.00 83.44 93 ILE A O 1
ATOM 792 N N . ASN A 1 94 ? 10.867 -2.559 -29.600 1.00 83.56 94 ASN A N 1
ATOM 793 C CA . ASN A 1 94 ? 11.990 -1.942 -28.896 1.00 83.56 94 ASN A CA 1
ATOM 794 C C . ASN A 1 94 ? 12.127 -2.509 -27.477 1.00 83.56 94 ASN A C 1
ATOM 796 O O . ASN A 1 94 ? 11.201 -3.125 -26.950 1.00 83.56 94 ASN A O 1
ATOM 800 N N . SER A 1 95 ? 13.254 -2.218 -26.826 1.00 86.62 95 SER A N 1
ATOM 801 C CA . SER A 1 95 ? 13.592 -2.725 -25.490 1.00 86.62 95 SER A CA 1
ATOM 802 C C . SER A 1 95 ? 12.642 -2.277 -24.374 1.00 86.62 95 SER A C 1
ATOM 804 O O . SER A 1 95 ? 12.560 -2.936 -23.334 1.00 86.62 95 SER A O 1
ATOM 806 N N . LYS A 1 96 ? 11.892 -1.188 -24.590 1.00 88.19 96 LYS A N 1
ATOM 807 C CA . LYS A 1 96 ? 10.898 -0.647 -23.651 1.00 88.19 96 LYS A CA 1
ATOM 808 C C . LYS A 1 96 ? 9.519 -1.282 -23.818 1.00 88.19 96 LYS A C 1
ATOM 810 O O . LYS A 1 96 ? 8.704 -1.195 -22.896 1.00 88.19 96 LYS A O 1
ATOM 815 N N . GLN A 1 97 ? 9.249 -1.933 -24.952 1.00 90.12 97 GLN A N 1
ATOM 816 C CA . GLN A 1 97 ? 8.008 -2.661 -25.176 1.00 90.12 97 GLN A CA 1
ATOM 817 C C . GLN A 1 97 ? 7.861 -3.750 -24.117 1.00 90.12 97 GLN A C 1
ATOM 819 O O . GLN A 1 97 ? 8.783 -4.519 -23.849 1.00 90.12 97 GLN A O 1
ATOM 824 N N . LYS A 1 98 ? 6.666 -3.838 -23.538 1.00 93.56 98 LYS A N 1
ATOM 825 C CA . LYS A 1 98 ? 6.294 -4.946 -22.669 1.00 93.56 98 LYS A CA 1
ATOM 826 C C . LYS A 1 98 ? 6.072 -6.214 -23.491 1.00 93.56 98 LYS A C 1
ATOM 828 O O . LYS A 1 98 ? 5.221 -6.245 -24.378 1.00 93.56 98 LYS A O 1
ATOM 833 N N . LEU A 1 99 ? 6.823 -7.251 -23.155 1.00 94.81 99 LEU A N 1
ATOM 834 C CA . LEU A 1 99 ? 6.719 -8.589 -23.708 1.00 94.81 99 LEU A CA 1
ATOM 835 C C . LEU A 1 99 ? 6.035 -9.505 -22.700 1.00 94.81 99 LEU A C 1
ATOM 837 O O . LEU A 1 99 ? 6.349 -9.473 -21.508 1.00 94.81 99 LEU A O 1
ATOM 841 N N . SER A 1 100 ? 5.084 -10.298 -23.177 1.00 96.06 100 SER A N 1
ATOM 842 C CA . SER A 1 100 ? 4.383 -11.298 -22.378 1.00 96.06 100 SER A CA 1
ATOM 843 C C . SER A 1 100 ? 5.162 -12.605 -22.384 1.00 96.06 100 SER A C 1
ATOM 845 O O . SER A 1 100 ? 5.655 -13.025 -23.430 1.00 96.06 100 SER A O 1
ATOM 847 N N . TYR A 1 101 ? 5.241 -13.262 -21.232 1.00 95.88 101 TYR A N 1
ATOM 848 C CA . TYR A 1 101 ? 5.948 -14.528 -21.062 1.00 95.88 101 TYR A CA 1
ATOM 849 C C . TYR A 1 101 ? 5.220 -15.454 -20.084 1.00 95.88 101 TYR A C 1
ATOM 851 O O . TYR A 1 101 ? 4.413 -15.009 -19.262 1.00 95.88 101 TYR A O 1
ATOM 859 N N . LEU A 1 102 ? 5.561 -16.738 -20.142 1.00 95.56 102 LEU A N 1
ATOM 860 C CA . LEU A 1 102 ? 5.205 -17.760 -19.166 1.00 95.56 102 LEU A CA 1
ATOM 861 C C . LEU A 1 102 ? 6.477 -18.203 -18.435 1.00 95.56 102 LEU A C 1
ATOM 863 O O . LEU A 1 102 ? 7.469 -18.557 -19.071 1.00 95.56 102 LEU A O 1
ATOM 867 N N . CYS A 1 103 ? 6.471 -18.136 -17.104 1.00 94.44 103 CYS A N 1
ATOM 868 C CA . CYS A 1 103 ? 7.621 -18.555 -16.304 1.00 94.44 103 CYS A CA 1
ATOM 869 C C . CYS A 1 103 ? 7.642 -20.071 -16.046 1.00 94.44 103 CYS A C 1
ATOM 871 O O . CYS A 1 103 ? 6.586 -20.701 -16.133 1.00 94.44 103 CYS A O 1
ATOM 873 N N . PRO A 1 104 ? 8.791 -20.646 -15.629 1.00 93.38 104 PRO A N 1
ATOM 874 C CA . PRO A 1 104 ? 8.902 -22.073 -15.303 1.00 93.38 104 PRO A CA 1
ATOM 875 C C . PRO A 1 104 ? 7.885 -22.563 -14.263 1.00 93.38 104 PRO A C 1
ATOM 877 O O . PRO A 1 104 ? 7.455 -23.707 -14.285 1.00 93.38 104 PRO A O 1
ATOM 880 N N . SER A 1 105 ? 7.473 -21.686 -13.342 1.00 90.00 105 SER A N 1
ATOM 881 C CA . SER A 1 105 ? 6.459 -21.992 -12.324 1.00 90.00 105 SER A CA 1
ATOM 882 C C . SER A 1 105 ? 5.015 -21.826 -12.822 1.00 90.00 105 SER A C 1
ATOM 884 O O . SER A 1 105 ? 4.100 -21.791 -12.004 1.00 90.00 105 SER A O 1
ATOM 886 N N . GLY A 1 106 ? 4.800 -21.641 -14.128 1.00 91.88 106 GLY A N 1
ATOM 887 C CA . GLY A 1 106 ? 3.478 -21.524 -14.748 1.00 91.88 106 GLY A CA 1
ATOM 888 C C . GLY A 1 106 ? 2.804 -20.153 -14.623 1.00 91.88 106 GLY A C 1
ATOM 889 O O . GLY A 1 106 ? 1.647 -20.004 -15.006 1.00 91.88 106 GLY A O 1
ATOM 890 N N . HIS A 1 107 ? 3.484 -19.127 -14.103 1.00 93.75 107 HIS A N 1
ATOM 891 C CA . HIS A 1 107 ? 2.888 -17.794 -13.989 1.00 93.75 107 HIS A CA 1
ATOM 892 C C . HIS A 1 107 ? 3.006 -17.009 -15.300 1.00 93.75 107 HIS A C 1
ATOM 894 O O . HIS A 1 107 ? 4.096 -16.889 -15.869 1.00 93.75 107 HIS A O 1
ATOM 900 N N . LEU A 1 108 ? 1.902 -16.389 -15.715 1.00 95.25 108 LEU A N 1
ATOM 901 C CA . LEU A 1 108 ? 1.889 -15.397 -16.786 1.00 95.25 108 LEU A CA 1
ATOM 902 C C . LEU A 1 108 ? 2.422 -14.057 -16.276 1.00 95.25 108 LEU A C 1
ATOM 904 O O . LEU A 1 108 ? 2.049 -13.586 -15.199 1.00 95.25 108 LEU A O 1
ATOM 908 N N . GLY A 1 109 ? 3.298 -13.437 -17.058 1.00 93.94 109 GLY A N 1
ATOM 909 C CA . GLY A 1 109 ? 3.916 -12.165 -16.715 1.00 93.94 109 GLY A CA 1
ATOM 910 C C . GLY A 1 109 ? 4.139 -11.275 -17.925 1.00 93.94 109 GLY A C 1
ATOM 911 O O . GLY A 1 109 ? 4.032 -11.698 -19.074 1.00 93.94 109 GLY A O 1
ATOM 912 N N . SER A 1 110 ? 4.454 -10.012 -17.647 1.00 94.88 110 SER A N 1
ATOM 913 C CA . SER A 1 110 ? 4.816 -9.033 -18.664 1.00 94.88 110 SER A CA 1
ATOM 914 C C . SER A 1 110 ? 5.976 -8.169 -18.182 1.00 94.88 110 SER A C 1
ATOM 916 O O . SER A 1 110 ? 5.974 -7.702 -17.040 1.00 94.88 110 SER A O 1
ATOM 918 N N . ILE A 1 111 ? 6.985 -7.980 -19.029 1.00 94.94 111 ILE A N 1
ATOM 919 C CA . ILE A 1 111 ? 8.225 -7.269 -18.695 1.00 94.94 111 ILE A CA 1
ATOM 920 C C . ILE A 1 111 ? 8.816 -6.605 -19.935 1.00 94.94 111 ILE A C 1
ATOM 922 O O . ILE A 1 111 ? 8.637 -7.096 -21.044 1.00 94.94 111 ILE A O 1
ATOM 926 N N . SER A 1 112 ? 9.502 -5.476 -19.767 1.00 94.75 112 SER A N 1
ATOM 927 C CA . SER A 1 112 ? 10.275 -4.892 -20.863 1.00 94.75 112 SER A CA 1
ATOM 928 C C . SER A 1 112 ? 11.615 -5.607 -21.012 1.00 94.75 112 SER A C 1
ATOM 930 O O . SER A 1 112 ? 12.231 -5.985 -20.012 1.00 94.75 112 SER A O 1
ATOM 932 N N . PHE A 1 113 ? 12.086 -5.773 -22.246 1.00 92.00 113 PHE A N 1
ATOM 933 C CA . PHE A 1 113 ? 13.346 -6.473 -22.500 1.00 92.00 113 PHE A CA 1
ATOM 934 C C . PHE A 1 113 ? 14.546 -5.779 -21.838 1.00 92.00 113 PHE A C 1
ATOM 936 O O . PHE A 1 113 ? 15.417 -6.445 -21.289 1.00 92.00 113 PHE A O 1
ATOM 943 N N . GLU A 1 114 ? 14.532 -4.446 -21.756 1.00 92.12 114 GLU A N 1
ATOM 944 C CA . GLU A 1 114 ? 15.526 -3.660 -21.012 1.00 92.12 114 GLU A CA 1
ATOM 945 C C . GLU A 1 114 ? 15.637 -4.107 -19.541 1.00 92.12 114 GLU A C 1
ATOM 947 O O . GLU A 1 114 ? 16.732 -4.354 -19.037 1.00 92.12 114 GLU A O 1
ATOM 952 N N . LYS A 1 115 ? 14.499 -4.280 -18.851 1.00 93.44 115 LYS A N 1
ATOM 953 C CA . LYS A 1 115 ? 14.468 -4.717 -17.445 1.00 93.44 115 LYS A CA 1
ATOM 954 C C . LYS A 1 115 ? 14.896 -6.172 -17.286 1.00 93.44 115 LYS A C 1
ATOM 956 O O . LYS A 1 115 ? 15.492 -6.520 -16.268 1.00 93.44 115 LYS A O 1
ATOM 961 N N . TRP A 1 116 ? 14.585 -7.009 -18.273 1.00 93.94 116 TRP A N 1
ATOM 962 C CA . TRP A 1 116 ? 15.031 -8.396 -18.298 1.00 93.94 116 TRP A CA 1
ATOM 963 C C . TRP A 1 116 ? 16.553 -8.485 -18.412 1.00 93.94 116 TRP A C 1
ATOM 965 O O . TRP A 1 116 ? 17.202 -9.106 -17.569 1.00 93.94 116 TRP A O 1
ATOM 975 N N . LYS A 1 117 ? 17.110 -7.836 -19.439 1.00 89.19 117 LYS A N 1
ATOM 976 C CA . LYS A 1 117 ? 18.510 -7.962 -19.842 1.00 89.19 117 LYS A CA 1
ATOM 977 C C . LYS A 1 117 ? 19.461 -7.209 -18.916 1.00 89.19 117 LYS A C 1
ATOM 979 O O . LYS A 1 117 ? 20.485 -7.761 -18.536 1.00 89.19 117 LYS A O 1
ATOM 984 N N . HIS A 1 118 ? 19.127 -5.978 -18.526 1.00 88.75 118 HIS A N 1
ATOM 985 C CA . HIS A 1 118 ? 20.049 -5.126 -17.765 1.00 88.75 118 HIS A CA 1
ATOM 986 C C . HIS A 1 118 ? 19.820 -5.170 -16.253 1.00 88.75 118 HIS A C 1
ATOM 988 O O . HIS A 1 118 ? 20.781 -5.131 -15.494 1.00 88.75 118 HIS A O 1
ATOM 994 N N . ASN A 1 119 ? 18.568 -5.300 -15.802 1.00 88.62 119 ASN A N 1
ATOM 995 C CA . ASN A 1 119 ? 18.250 -5.256 -14.367 1.00 88.62 119 ASN A CA 1
ATOM 996 C C . ASN A 1 119 ? 18.079 -6.650 -13.743 1.00 88.62 119 ASN A C 1
ATOM 998 O O . ASN A 1 119 ? 17.738 -6.746 -12.564 1.00 88.62 119 ASN A O 1
ATOM 1002 N N . GLY A 1 120 ? 18.219 -7.725 -14.529 1.00 89.12 120 GLY A N 1
ATOM 1003 C CA . GLY A 1 120 ? 18.033 -9.100 -14.055 1.00 89.12 120 GLY A CA 1
ATOM 1004 C C . GLY A 1 120 ? 16.617 -9.395 -13.545 1.00 89.12 120 GLY A C 1
ATOM 1005 O O . GLY A 1 120 ? 16.413 -10.331 -12.773 1.00 89.12 120 GLY A O 1
ATOM 1006 N N . GLN A 1 121 ? 15.615 -8.593 -13.928 1.00 92.38 121 GLN A N 1
ATOM 1007 C CA . GLN A 1 121 ? 14.249 -8.790 -13.446 1.00 92.38 121 GLN A CA 1
ATOM 1008 C C . GLN A 1 121 ? 13.604 -9.998 -14.123 1.00 92.38 121 GLN A C 1
ATOM 1010 O O . GLN A 1 121 ? 13.752 -10.218 -15.323 1.00 92.38 121 GLN A O 1
ATOM 1015 N N . ARG A 1 122 ? 12.860 -10.776 -13.336 1.00 94.06 122 ARG A N 1
ATOM 1016 C CA . ARG A 1 122 ? 12.200 -12.021 -13.749 1.00 94.06 122 ARG A CA 1
ATOM 1017 C C . ARG A 1 122 ? 10.748 -12.032 -13.280 1.00 94.06 122 ARG A C 1
ATOM 1019 O O . ARG A 1 122 ? 10.183 -10.982 -12.975 1.00 94.06 122 ARG A O 1
ATOM 1026 N N . CYS A 1 123 ? 10.142 -13.217 -13.187 1.00 94.00 123 CYS A N 1
ATOM 1027 C CA . CYS A 1 123 ? 8.785 -13.382 -12.675 1.00 94.00 123 CYS A CA 1
ATOM 1028 C C . CYS A 1 123 ? 8.586 -12.672 -11.327 1.00 94.00 123 CYS A C 1
ATOM 1030 O O . CYS A 1 123 ? 9.134 -13.088 -10.302 1.00 94.00 123 CYS A O 1
ATOM 1032 N N . ALA A 1 124 ? 7.760 -11.622 -11.328 1.00 90.81 124 ALA A N 1
ATOM 1033 C CA . ALA A 1 124 ? 7.459 -10.829 -10.140 1.00 90.81 124 ALA A CA 1
ATOM 1034 C C . ALA A 1 124 ? 6.799 -11.674 -9.041 1.00 90.81 124 ALA A C 1
ATOM 1036 O O . ALA A 1 124 ? 7.125 -11.514 -7.868 1.00 90.81 124 ALA A O 1
ATOM 1037 N N . ILE A 1 125 ? 5.943 -12.630 -9.420 1.00 90.50 125 ILE A N 1
ATOM 1038 C CA . ILE A 1 125 ? 5.282 -13.543 -8.477 1.00 90.50 125 ILE A CA 1
ATOM 1039 C C . ILE A 1 125 ? 6.315 -14.457 -7.804 1.00 90.50 125 ILE A C 1
ATOM 1041 O O . ILE A 1 125 ? 6.332 -14.569 -6.578 1.00 90.50 125 ILE A O 1
ATOM 1045 N N . CYS A 1 126 ? 7.225 -15.066 -8.573 1.00 88.38 126 CYS A N 1
ATOM 1046 C CA . CYS A 1 126 ? 8.286 -15.905 -8.006 1.00 88.38 126 CYS A CA 1
ATOM 1047 C C . CYS A 1 126 ? 9.275 -15.090 -7.161 1.00 88.38 126 CYS A C 1
ATOM 1049 O O . CYS A 1 126 ? 9.739 -15.562 -6.126 1.00 88.38 126 CYS A O 1
ATOM 1051 N N . SER A 1 127 ? 9.599 -13.864 -7.582 1.00 87.00 127 SER A N 1
ATOM 1052 C CA . SER A 1 127 ? 10.439 -12.944 -6.807 1.00 87.00 127 SER A CA 1
ATOM 1053 C C . SER A 1 127 ? 9.796 -12.599 -5.462 1.00 87.00 127 SER A C 1
ATOM 1055 O O . SER A 1 127 ? 10.422 -12.761 -4.417 1.00 87.00 127 SER A O 1
ATOM 1057 N N . HIS A 1 128 ? 8.511 -12.236 -5.468 1.00 83.44 128 HIS A N 1
ATOM 1058 C CA . HIS A 1 128 ? 7.770 -11.905 -4.256 1.00 83.44 128 HIS A CA 1
ATOM 1059 C C . HIS A 1 128 ? 7.670 -13.093 -3.291 1.00 83.44 128 HIS A C 1
ATOM 1061 O O . HIS A 1 128 ? 7.926 -12.931 -2.101 1.00 83.44 128 HIS A O 1
ATOM 1067 N N . LYS A 1 129 ? 7.381 -14.304 -3.794 1.00 80.44 129 LYS A N 1
ATOM 1068 C CA . LYS A 1 129 ? 7.365 -15.529 -2.973 1.00 80.44 129 LYS A CA 1
ATOM 1069 C C . LYS A 1 129 ? 8.723 -15.791 -2.306 1.00 80.44 129 LYS A C 1
ATOM 1071 O O . LYS A 1 129 ? 8.762 -16.090 -1.114 1.00 80.44 129 LYS A O 1
ATOM 1076 N N . ARG A 1 130 ? 9.834 -15.642 -3.042 1.00 77.88 130 ARG A N 1
ATOM 1077 C CA . ARG A 1 130 ? 11.195 -15.798 -2.492 1.00 77.88 130 ARG A CA 1
ATOM 1078 C C . ARG A 1 130 ? 11.506 -14.741 -1.431 1.00 77.88 130 ARG A C 1
ATOM 1080 O O . ARG A 1 130 ? 11.918 -15.102 -0.334 1.00 77.88 130 ARG A O 1
ATOM 1087 N N . GLY A 1 131 ? 11.242 -13.467 -1.726 1.00 72.25 131 GLY A N 1
ATOM 1088 C CA . GLY A 1 131 ? 11.449 -12.367 -0.779 1.00 72.25 131 GLY A CA 1
ATOM 1089 C C . GLY A 1 131 ? 10.607 -12.516 0.490 1.00 72.25 131 GLY A C 1
ATOM 1090 O O . GLY A 1 131 ? 11.119 -12.353 1.591 1.00 72.25 131 GLY A O 1
ATOM 1091 N N . SER A 1 132 ? 9.340 -12.921 0.355 1.00 68.25 132 SER A N 1
ATOM 1092 C CA . SER A 1 132 ? 8.461 -13.170 1.500 1.00 68.25 132 SER A CA 1
ATOM 1093 C C . SER A 1 132 ? 8.962 -14.312 2.381 1.00 68.25 132 SER A C 1
ATOM 1095 O O . SER A 1 132 ? 8.862 -14.193 3.596 1.00 68.25 132 SER A O 1
ATOM 1097 N N . LYS A 1 133 ? 9.511 -15.391 1.805 1.00 64.50 133 LYS A N 1
ATOM 1098 C CA . LYS A 1 133 ? 10.084 -16.502 2.582 1.00 64.50 133 LYS A CA 1
ATOM 1099 C C . LYS A 1 133 ? 11.339 -16.070 3.348 1.00 64.50 133 LYS A C 1
ATOM 1101 O O . LYS A 1 133 ? 11.477 -16.441 4.505 1.00 64.50 133 LYS A O 1
ATOM 1106 N N . LEU A 1 134 ? 12.210 -15.275 2.722 1.00 59.72 134 LEU A N 1
ATOM 1107 C CA . LEU A 1 134 ? 13.450 -14.772 3.330 1.00 59.72 134 LEU A CA 1
ATOM 1108 C C . LEU A 1 134 ? 13.206 -13.759 4.462 1.00 59.72 134 LEU A C 1
ATOM 1110 O O . LEU A 1 134 ? 14.034 -13.645 5.355 1.00 59.72 134 LEU A O 1
ATOM 1114 N N . GLN A 1 135 ? 12.083 -13.034 4.439 1.00 60.12 135 GLN A N 1
ATOM 1115 C CA . GLN A 1 135 ? 11.721 -12.045 5.466 1.00 60.12 135 GLN A CA 1
ATOM 1116 C C . GLN A 1 135 ? 10.872 -12.606 6.619 1.00 60.12 135 GLN A C 1
ATOM 1118 O O . GLN A 1 135 ? 10.431 -11.843 7.480 1.00 60.12 135 GLN A O 1
ATOM 1123 N N . ARG A 1 136 ? 10.584 -13.914 6.652 1.00 63.88 136 ARG A N 1
ATOM 1124 C CA . ARG A 1 136 ? 9.897 -14.514 7.804 1.00 63.88 136 ARG A CA 1
ATOM 1125 C C . ARG A 1 136 ? 10.883 -14.616 8.963 1.00 63.88 136 ARG A C 1
ATOM 1127 O O . ARG A 1 136 ? 11.733 -15.497 8.969 1.00 63.88 136 ARG A O 1
ATOM 1134 N N . HIS A 1 137 ? 10.761 -13.709 9.928 1.00 65.19 137 HIS A N 1
ATOM 1135 C CA . HIS A 1 137 ? 11.401 -13.877 11.228 1.00 65.19 137 HIS A CA 1
ATOM 1136 C C . HIS A 1 137 ? 10.766 -15.062 11.955 1.00 65.19 137 HIS A C 1
ATOM 1138 O O . HIS A 1 137 ? 9.544 -15.224 11.925 1.00 65.19 137 HIS A O 1
ATOM 1144 N N . ASP A 1 138 ? 11.599 -15.876 12.597 1.00 74.38 138 ASP A N 1
ATOM 1145 C CA . ASP A 1 138 ? 11.138 -16.889 13.539 1.00 74.38 138 ASP A CA 1
ATOM 1146 C C . ASP A 1 138 ? 10.361 -16.201 14.679 1.00 74.38 138 ASP A C 1
ATOM 1148 O O . ASP A 1 138 ? 10.741 -15.116 15.135 1.00 74.38 138 ASP A O 1
ATOM 1152 N N . ILE A 1 139 ? 9.268 -16.817 15.140 1.00 78.62 139 ILE A N 1
ATOM 1153 C CA . ILE A 1 139 ? 8.490 -16.333 16.288 1.00 78.62 139 ILE A CA 1
ATOM 1154 C C . ILE A 1 139 ? 9.375 -16.145 17.531 1.00 78.62 139 ILE A C 1
ATOM 1156 O O . ILE A 1 139 ? 9.097 -15.269 18.345 1.00 78.62 139 ILE A O 1
ATOM 1160 N N . ASN A 1 140 ? 10.462 -16.906 17.665 1.00 83.00 140 ASN A N 1
ATOM 1161 C CA . ASN A 1 140 ? 11.409 -16.773 18.768 1.00 83.00 140 ASN A CA 1
ATOM 1162 C C . ASN A 1 140 ? 12.127 -15.417 18.756 1.00 83.00 140 ASN A C 1
ATOM 1164 O O . ASN A 1 140 ? 12.162 -14.755 19.787 1.00 83.00 140 ASN A O 1
ATOM 1168 N N . ILE A 1 141 ? 12.561 -14.930 17.588 1.00 84.00 141 ILE A N 1
ATOM 1169 C CA . ILE A 1 141 ? 13.173 -13.593 17.447 1.00 84.00 141 ILE A CA 1
ATOM 1170 C C . ILE A 1 141 ? 12.168 -12.505 17.846 1.00 84.00 141 ILE A C 1
ATOM 1172 O O . ILE A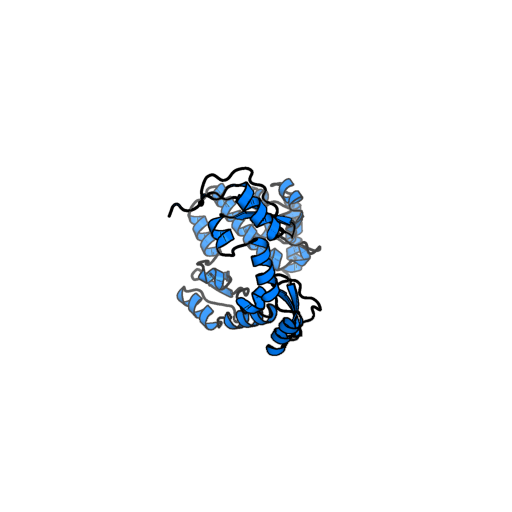 1 141 ? 12.501 -11.526 18.514 1.00 84.00 141 ILE A O 1
ATOM 1176 N N . VAL A 1 142 ? 10.904 -12.685 17.453 1.00 85.38 142 VAL A N 1
ATOM 1177 C CA . VAL A 1 142 ? 9.818 -11.776 17.834 1.00 85.38 142 VAL A CA 1
ATOM 1178 C C . VAL A 1 142 ? 9.627 -11.771 19.354 1.00 85.38 142 VAL A C 1
ATOM 1180 O O . VAL A 1 142 ? 9.512 -10.701 19.949 1.00 85.38 142 VAL A O 1
ATOM 1183 N N . LYS A 1 143 ? 9.603 -12.951 19.985 1.00 88.81 143 LYS A N 1
ATOM 1184 C CA . LYS A 1 143 ? 9.466 -13.100 21.440 1.00 88.81 143 LYS A CA 1
ATOM 1185 C C . LYS A 1 143 ? 10.637 -12.464 22.185 1.00 88.81 143 LYS A C 1
ATOM 1187 O O . LYS A 1 143 ? 10.391 -11.730 23.135 1.00 88.81 143 LYS A O 1
ATOM 1192 N N . GLU A 1 144 ? 11.871 -12.686 21.743 1.00 89.19 144 GLU A N 1
ATOM 1193 C CA . GLU A 1 144 ? 13.075 -12.090 22.336 1.00 89.19 144 GLU A CA 1
ATOM 1194 C C . GLU A 1 144 ? 13.013 -10.561 22.337 1.00 89.19 144 GLU A C 1
ATOM 1196 O O . GLU A 1 144 ? 13.203 -9.945 23.385 1.00 89.19 144 GLU A O 1
ATOM 1201 N N . LEU A 1 145 ? 12.658 -9.946 21.202 1.00 90.44 145 LEU A N 1
ATOM 1202 C CA . LEU A 1 145 ? 12.530 -8.490 21.109 1.00 90.44 145 LEU A CA 1
ATOM 1203 C C . LEU A 1 145 ? 11.477 -7.949 22.085 1.00 90.44 145 LEU A C 1
ATOM 1205 O O . LEU A 1 145 ? 11.735 -6.986 22.798 1.00 90.44 145 LEU A O 1
ATOM 1209 N N . PHE A 1 146 ? 10.296 -8.563 22.138 1.00 93.00 146 PHE A N 1
ATOM 1210 C CA . PHE A 1 146 ? 9.228 -8.114 23.035 1.00 93.00 146 PHE A CA 1
ATOM 1211 C C . PHE A 1 146 ? 9.631 -8.288 24.506 1.00 93.00 146 PHE A C 1
ATOM 1213 O O . PHE A 1 146 ? 9.474 -7.360 25.300 1.00 93.00 146 PHE A O 1
ATOM 1220 N N . ASN A 1 147 ? 10.214 -9.438 24.848 1.00 92.19 147 ASN A N 1
ATOM 1221 C CA . ASN A 1 147 ? 10.653 -9.747 26.204 1.00 92.19 147 ASN A CA 1
ATOM 1222 C C . ASN A 1 147 ? 11.786 -8.822 26.676 1.00 92.19 147 ASN A C 1
ATOM 1224 O O . ASN A 1 147 ? 11.806 -8.472 27.852 1.00 92.19 147 ASN A O 1
ATOM 1228 N N . SER A 1 148 ? 12.683 -8.379 25.783 1.00 92.25 148 SER A N 1
ATOM 1229 C CA . SER A 1 148 ? 13.746 -7.416 26.125 1.00 92.25 148 SER A CA 1
ATOM 1230 C C . SER A 1 148 ? 13.222 -6.056 26.606 1.00 92.25 148 SER A C 1
ATOM 1232 O O . SER A 1 148 ? 13.950 -5.312 27.253 1.00 92.25 148 SER A O 1
ATOM 1234 N N . GLU A 1 149 ? 11.951 -5.752 26.330 1.00 93.06 149 GLU A N 1
ATOM 1235 C CA . GLU A 1 149 ? 11.257 -4.546 26.787 1.00 93.06 149 GLU A CA 1
ATOM 1236 C C . GLU A 1 149 ? 10.093 -4.866 27.740 1.00 93.06 149 GLU A C 1
ATOM 1238 O O . GLU A 1 149 ? 9.163 -4.069 27.876 1.00 93.06 149 GLU A O 1
ATOM 1243 N N . GLU A 1 150 ? 10.113 -6.047 28.370 1.00 94.88 150 GLU A N 1
ATOM 1244 C CA . GLU A 1 150 ? 9.108 -6.512 29.340 1.00 94.88 150 GLU A CA 1
ATOM 1245 C C . GLU A 1 150 ? 7.687 -6.703 28.756 1.00 94.88 150 GLU A C 1
ATOM 1247 O O . GLU A 1 150 ? 6.688 -6.772 29.479 1.00 94.88 150 GLU A O 1
ATOM 1252 N N . TYR A 1 151 ? 7.557 -6.830 27.431 1.00 96.00 151 TYR A N 1
ATOM 1253 C CA . TYR A 1 151 ? 6.302 -7.220 26.789 1.00 96.00 151 TYR A CA 1
ATOM 1254 C C . TYR A 1 151 ? 6.200 -8.742 26.695 1.00 96.00 151 TYR A C 1
ATOM 1256 O O . TYR A 1 151 ? 6.990 -9.388 26.016 1.00 96.00 151 TYR A O 1
ATOM 1264 N N . GLN A 1 152 ? 5.152 -9.317 27.281 1.00 95.00 152 GLN A N 1
ATOM 1265 C CA . GLN A 1 152 ? 4.867 -10.745 27.166 1.00 95.00 152 GLN A CA 1
ATOM 1266 C C . GLN A 1 152 ? 4.063 -11.023 25.891 1.00 95.00 152 GLN A C 1
ATOM 1268 O O . GLN A 1 152 ? 2.921 -10.577 25.753 1.00 95.00 152 GLN A O 1
ATOM 1273 N N . VAL A 1 153 ? 4.621 -11.795 24.959 1.00 93.12 153 VAL A N 1
ATOM 1274 C CA . VAL A 1 153 ? 3.888 -12.266 23.771 1.00 93.12 153 VAL A CA 1
ATOM 1275 C C . VAL A 1 153 ? 2.899 -13.367 24.166 1.00 93.12 153 VAL A C 1
ATOM 1277 O O . VAL A 1 153 ? 3.272 -14.350 24.796 1.00 93.12 153 VAL A O 1
ATOM 1280 N N . LEU A 1 154 ? 1.634 -13.202 23.773 1.00 91.62 154 LEU A N 1
ATOM 1281 C CA . LEU A 1 154 ? 0.524 -14.129 24.036 1.00 91.62 154 LEU A CA 1
ATOM 1282 C C . LEU A 1 154 ? 0.054 -14.884 22.783 1.00 91.62 154 LEU A C 1
ATOM 1284 O O . LEU A 1 154 ? -0.887 -15.666 22.858 1.00 91.62 154 LEU A O 1
ATOM 1288 N N . SER A 1 155 ? 0.604 -14.570 21.610 1.00 86.25 155 SER A N 1
ATOM 1289 C CA . SER A 1 155 ? 0.290 -15.265 20.359 1.00 86.25 155 SER A CA 1
ATOM 1290 C C . SER A 1 155 ? 1.320 -16.349 20.068 1.00 86.25 155 SER A C 1
ATOM 1292 O O . SER A 1 155 ? 2.518 -16.064 20.086 1.00 86.25 155 SER A O 1
ATOM 1294 N N . ASP A 1 156 ? 0.853 -17.539 19.702 1.00 79.06 156 ASP A N 1
ATOM 1295 C CA . ASP A 1 156 ? 1.730 -18.681 19.417 1.00 79.06 156 ASP A CA 1
ATOM 1296 C C . ASP A 1 156 ? 2.283 -18.688 17.984 1.00 79.06 156 ASP A C 1
ATOM 1298 O O . ASP A 1 156 ? 3.332 -19.275 17.734 1.00 79.06 156 ASP A O 1
ATOM 1302 N N . ASN A 1 157 ? 1.626 -17.981 17.055 1.00 73.00 157 ASN A N 1
ATOM 1303 C CA . ASN A 1 157 ? 1.943 -18.018 15.625 1.00 73.00 157 ASN A CA 1
ATOM 1304 C C . ASN A 1 157 ? 2.337 -16.642 15.062 1.00 73.00 157 ASN A C 1
ATOM 1306 O O . ASN A 1 157 ? 1.679 -15.631 15.323 1.00 73.00 157 ASN A O 1
ATOM 1310 N N . TYR A 1 158 ? 3.372 -16.624 14.214 1.00 77.25 158 TYR A N 1
ATOM 1311 C CA . TYR A 1 158 ? 3.777 -15.477 13.396 1.00 77.25 158 TYR A CA 1
ATOM 1312 C C . TYR A 1 158 ? 4.009 -15.920 11.948 1.00 77.25 158 TYR A C 1
ATOM 1314 O O . TYR A 1 158 ? 5.025 -16.521 11.617 1.00 77.25 158 TYR A O 1
ATOM 1322 N N . GLU A 1 159 ? 3.049 -15.644 11.066 1.00 72.31 159 GLU A N 1
ATOM 1323 C CA . GLU A 1 159 ? 3.089 -16.156 9.688 1.00 72.31 159 GLU A CA 1
ATOM 1324 C C . GLU A 1 159 ? 3.834 -15.223 8.722 1.00 72.31 159 GLU A C 1
ATOM 1326 O O . GLU A 1 159 ? 4.420 -15.650 7.720 1.00 72.31 159 GLU A O 1
ATOM 1331 N N . ASN A 1 160 ? 3.729 -13.916 8.975 1.00 73.94 160 ASN A N 1
ATOM 1332 C CA . ASN A 1 160 ? 4.237 -12.841 8.124 1.00 73.94 160 ASN A CA 1
ATOM 1333 C C . ASN A 1 160 ? 4.145 -11.468 8.824 1.00 73.94 160 ASN A C 1
ATOM 1335 O O . ASN A 1 160 ? 3.456 -11.322 9.833 1.00 73.94 160 ASN A O 1
ATOM 1339 N N . ASN A 1 161 ? 4.734 -10.434 8.211 1.00 76.38 161 ASN A N 1
ATOM 1340 C CA . ASN A 1 161 ? 4.758 -9.050 8.717 1.00 76.38 161 ASN A CA 1
ATOM 1341 C C . ASN A 1 161 ? 3.377 -8.374 8.866 1.00 76.38 161 ASN A C 1
ATOM 1343 O O . ASN A 1 161 ? 3.274 -7.328 9.509 1.00 76.38 161 ASN A O 1
ATOM 1347 N N . ASN A 1 162 ? 2.306 -8.935 8.293 1.00 79.00 162 ASN A N 1
ATOM 1348 C CA . ASN A 1 162 ? 0.942 -8.440 8.504 1.00 79.00 162 ASN A CA 1
ATOM 1349 C C . ASN A 1 162 ? 0.265 -9.053 9.738 1.00 79.00 162 ASN A C 1
ATOM 1351 O O . ASN A 1 162 ? -0.747 -8.502 10.188 1.00 79.00 162 ASN A O 1
ATOM 1355 N N . THR A 1 163 ? 0.811 -10.146 10.282 1.00 83.88 163 THR A N 1
ATOM 1356 C CA . THR A 1 163 ? 0.314 -10.801 11.499 1.00 83.88 163 THR A CA 1
ATOM 1357 C C . THR A 1 163 ? 0.379 -9.818 12.661 1.00 83.88 163 THR A C 1
ATOM 1359 O O . THR A 1 163 ? 1.395 -9.151 12.875 1.00 83.88 163 THR A O 1
ATOM 1362 N N . ARG A 1 164 ? -0.721 -9.689 13.410 1.00 87.94 164 ARG A N 1
ATOM 1363 C CA . ARG A 1 164 ? -0.729 -8.888 14.638 1.00 87.94 164 ARG A CA 1
ATOM 1364 C C . ARG A 1 164 ? -0.395 -9.793 15.811 1.00 87.94 164 ARG A C 1
ATOM 1366 O O . ARG A 1 164 ? -1.125 -10.739 16.082 1.00 87.94 164 ARG A O 1
ATOM 1373 N N . ILE A 1 165 ? 0.671 -9.450 16.509 1.00 91.06 165 ILE A N 1
ATOM 1374 C CA . ILE A 1 165 ? 1.136 -10.119 17.715 1.00 91.06 165 ILE A CA 1
ATOM 1375 C C . ILE A 1 165 ? 0.242 -9.671 18.863 1.00 91.06 165 ILE A C 1
ATOM 1377 O O . ILE A 1 165 ? 0.084 -8.465 19.090 1.00 91.06 165 ILE A O 1
ATOM 1381 N N . LYS A 1 166 ? -0.355 -10.639 19.560 1.00 94.00 166 LYS A N 1
ATOM 1382 C CA . LYS A 1 166 ? -1.071 -10.392 20.813 1.00 94.00 166 LYS A CA 1
ATOM 1383 C C . LYS A 1 166 ? -0.032 -10.307 21.922 1.00 94.00 166 LYS A C 1
ATOM 1385 O O . LYS A 1 166 ? 0.811 -11.192 22.022 1.00 94.00 166 LYS A O 1
ATOM 1390 N N . PHE A 1 167 ? -0.083 -9.269 22.744 1.00 94.81 167 PHE A N 1
ATOM 1391 C CA . PHE A 1 167 ? 0.868 -9.081 23.838 1.00 94.81 167 PHE A CA 1
ATOM 1392 C C . PHE A 1 167 ? 0.171 -8.612 25.112 1.00 94.81 167 PHE A C 1
ATOM 1394 O O . PHE A 1 167 ? -0.922 -8.045 25.048 1.00 94.81 167 PHE A O 1
ATOM 1401 N N . LYS A 1 168 ? 0.844 -8.789 26.247 1.00 97.00 168 LYS A N 1
ATOM 1402 C CA . LYS A 1 168 ? 0.585 -8.112 27.517 1.00 97.00 168 LYS A CA 1
ATOM 1403 C C . LYS A 1 168 ? 1.763 -7.182 27.816 1.00 97.00 168 LYS A C 1
ATOM 1405 O O . LYS A 1 168 ? 2.907 -7.618 27.770 1.00 97.00 168 LYS A O 1
ATOM 1410 N N . CYS A 1 169 ? 1.502 -5.896 28.032 1.00 96.44 169 CYS A N 1
ATOM 1411 C CA . CYS A 1 169 ? 2.555 -4.919 28.339 1.00 96.44 169 CYS A CA 1
ATOM 1412 C C . CYS A 1 169 ? 2.924 -4.925 29.837 1.00 96.44 169 CYS A C 1
ATOM 1414 O O . CYS A 1 169 ? 2.144 -5.469 30.624 1.00 96.44 169 CYS A O 1
ATOM 1416 N N . PRO A 1 170 ? 3.992 -4.215 30.255 1.00 96.25 170 PRO A N 1
ATOM 1417 C CA . PRO A 1 170 ? 4.407 -4.129 31.665 1.00 96.25 170 PRO A CA 1
ATOM 1418 C C . PRO A 1 170 ? 3.308 -3.618 32.608 1.00 96.25 170 PRO A C 1
ATOM 1420 O O . PRO A 1 170 ? 3.116 -4.142 33.698 1.00 96.25 170 PRO A O 1
ATOM 1423 N N . ASN A 1 171 ? 2.481 -2.675 32.140 1.00 94.88 171 ASN A N 1
ATOM 1424 C CA . ASN A 1 171 ? 1.332 -2.156 32.898 1.00 94.88 171 ASN A CA 1
ATOM 1425 C C . ASN A 1 171 ? 0.098 -3.086 32.871 1.00 94.88 171 ASN A C 1
ATOM 1427 O O . ASN A 1 171 ? -0.999 -2.672 33.222 1.00 94.88 171 ASN A O 1
ATOM 1431 N N . GLY A 1 172 ? 0.228 -4.320 32.377 1.00 94.38 172 GLY A N 1
ATOM 1432 C CA . GLY A 1 172 ? -0.840 -5.322 32.377 1.00 94.38 172 GLY A CA 1
ATOM 1433 C C . GLY A 1 172 ? -1.850 -5.256 31.224 1.00 94.38 172 GLY A C 1
ATOM 1434 O O . GLY A 1 172 ? -2.630 -6.194 31.065 1.00 94.38 172 GLY A O 1
ATOM 1435 N N . HIS A 1 173 ? -1.831 -4.221 30.378 1.00 94.69 173 HIS A N 1
ATOM 1436 C CA . HIS A 1 173 ? -2.751 -4.112 29.239 1.00 94.69 173 HIS A CA 1
ATOM 1437 C C . HIS A 1 173 ? -2.510 -5.183 28.172 1.00 94.69 173 HIS A C 1
ATOM 1439 O O . HIS A 1 173 ? -1.369 -5.441 27.783 1.00 94.69 173 HIS A O 1
ATOM 1445 N N . ILE A 1 174 ? -3.599 -5.729 27.626 1.00 94.94 174 ILE A N 1
ATOM 1446 C CA . ILE A 1 174 ? -3.567 -6.673 26.504 1.00 94.94 174 ILE A CA 1
ATOM 1447 C C . ILE A 1 174 ? -3.798 -5.918 25.196 1.00 94.94 174 ILE A C 1
ATOM 1449 O O . ILE A 1 174 ? -4.797 -5.219 25.027 1.00 94.94 174 ILE A O 1
ATOM 1453 N N . GLY A 1 175 ? -2.882 -6.080 24.244 1.00 92.69 175 GLY A N 1
ATOM 1454 C CA . GLY A 1 175 ? -2.896 -5.352 22.982 1.00 92.69 175 GLY A CA 1
ATOM 1455 C C . GLY A 1 175 ? -2.532 -6.200 21.770 1.00 92.69 175 GLY A C 1
ATOM 1456 O O . GLY A 1 175 ? -2.162 -7.367 21.871 1.00 92.69 175 GLY A O 1
ATOM 1457 N N . TYR A 1 176 ? -2.646 -5.568 20.600 1.00 92.38 176 TYR A N 1
ATOM 1458 C CA . TYR A 1 176 ? -2.253 -6.136 19.312 1.00 92.38 176 TYR A CA 1
ATOM 1459 C C . TYR A 1 176 ? -1.422 -5.124 18.520 1.00 92.38 176 TYR A C 1
ATOM 1461 O O . TYR A 1 176 ? -1.875 -3.987 18.301 1.00 92.38 176 TYR A O 1
ATOM 1469 N N . ILE A 1 177 ? -0.256 -5.548 18.033 1.00 91.56 177 ILE A N 1
ATOM 1470 C CA . ILE A 1 177 ? 0.683 -4.732 17.244 1.00 91.56 177 ILE A CA 1
ATOM 1471 C C . ILE A 1 177 ? 1.338 -5.576 16.144 1.00 91.56 177 ILE A C 1
ATOM 1473 O O . ILE A 1 177 ? 1.408 -6.793 16.266 1.00 91.56 177 ILE A O 1
ATOM 1477 N N . ARG A 1 178 ? 1.765 -4.966 15.035 1.00 90.75 178 ARG A N 1
ATOM 1478 C CA . ARG A 1 178 ? 2.585 -5.675 14.039 1.00 90.75 178 ARG A CA 1
ATOM 1479 C C . ARG A 1 178 ? 4.043 -5.653 14.477 1.00 90.75 178 ARG A C 1
ATOM 1481 O O . ARG A 1 178 ? 4.476 -4.670 15.069 1.00 90.75 178 ARG A O 1
ATOM 1488 N N . TYR A 1 179 ? 4.802 -6.683 14.115 1.00 88.62 179 TYR A N 1
ATOM 1489 C CA . TYR A 1 179 ? 6.232 -6.751 14.429 1.00 88.62 179 TYR A CA 1
ATOM 1490 C C . TYR A 1 179 ? 6.992 -5.513 13.932 1.00 88.62 179 TYR A C 1
ATOM 1492 O O . TYR A 1 179 ? 7.643 -4.831 14.715 1.00 88.62 179 TYR A O 1
ATOM 1500 N N . GLY A 1 180 ? 6.800 -5.143 12.661 1.00 88.69 180 GLY A N 1
ATOM 1501 C CA . GLY A 1 180 ? 7.444 -3.963 12.081 1.00 88.69 180 GLY A CA 1
ATOM 1502 C C . GLY A 1 180 ? 7.033 -2.636 12.731 1.00 88.69 180 GLY A C 1
ATOM 1503 O O . GLY A 1 180 ? 7.843 -1.716 12.778 1.00 88.69 180 GLY A O 1
ATOM 1504 N N . ASP A 1 181 ? 5.809 -2.524 13.264 1.00 91.56 181 ASP A N 1
ATOM 1505 C CA . ASP A 1 181 ? 5.388 -1.328 14.010 1.00 91.56 181 ASP A CA 1
ATOM 1506 C C . ASP A 1 181 ? 6.123 -1.267 15.363 1.00 91.56 181 ASP A C 1
ATOM 1508 O O . ASP A 1 181 ? 6.571 -0.201 15.783 1.00 91.56 181 ASP A O 1
ATOM 1512 N N . PHE A 1 182 ? 6.295 -2.413 16.033 1.00 92.62 182 PHE A N 1
ATOM 1513 C CA . PHE A 1 182 ? 7.062 -2.499 17.278 1.00 92.62 182 PHE A CA 1
ATOM 1514 C C . PHE A 1 182 ? 8.537 -2.127 17.050 1.00 92.62 182 PHE A C 1
ATOM 1516 O O . PHE A 1 182 ? 9.088 -1.327 17.803 1.00 92.62 182 PHE A O 1
ATOM 1523 N N . GLN A 1 183 ? 9.150 -2.602 15.961 1.00 89.19 183 GLN A N 1
ATOM 1524 C CA . GLN A 1 183 ? 10.519 -2.223 15.580 1.00 89.19 183 GLN A CA 1
ATOM 1525 C C . GLN A 1 183 ? 10.676 -0.714 15.321 1.00 89.19 183 GLN A C 1
ATOM 1527 O O . GLN A 1 183 ? 11.722 -0.147 15.612 1.00 89.19 183 GLN A O 1
ATOM 1532 N N . GLN A 1 184 ? 9.632 -0.044 14.827 1.00 92.00 184 GLN A N 1
ATOM 1533 C CA . GLN A 1 184 ? 9.612 1.411 14.613 1.00 92.00 184 GLN A CA 1
ATOM 1534 C C . GLN A 1 184 ? 9.361 2.226 15.897 1.00 92.00 184 GLN A C 1
ATOM 1536 O O . GLN A 1 184 ? 9.233 3.446 15.832 1.00 92.00 184 GLN A O 1
ATOM 1541 N N . GLY A 1 185 ? 9.263 1.580 17.064 1.00 92.94 185 GLY A N 1
ATOM 1542 C CA . GLY A 1 185 ? 9.071 2.256 18.352 1.00 92.94 185 GLY A CA 1
ATOM 1543 C C . GLY A 1 185 ? 7.613 2.383 18.806 1.00 92.94 185 GLY A C 1
ATOM 1544 O O . GLY A 1 185 ? 7.342 2.978 19.849 1.00 92.94 185 GLY A O 1
ATOM 1545 N N . HIS A 1 186 ? 6.642 1.814 18.081 1.00 94.44 186 HIS A N 1
ATOM 1546 C CA . HIS A 1 186 ? 5.259 1.795 18.559 1.00 94.44 186 HIS A CA 1
ATOM 1547 C C . HIS A 1 186 ? 5.093 0.817 19.732 1.00 94.44 186 HIS A C 1
ATOM 1549 O O . HIS A 1 186 ? 5.625 -0.293 19.731 1.00 94.44 186 HIS A O 1
ATOM 1555 N N . ARG A 1 187 ? 4.324 1.221 20.745 1.00 95.06 187 ARG A N 1
ATOM 1556 C CA . ARG A 1 187 ? 4.138 0.481 22.006 1.00 95.06 187 ARG A CA 1
ATOM 1557 C C . ARG A 1 187 ? 2.660 0.386 22.384 1.00 95.06 187 ARG A C 1
ATOM 1559 O O . ARG A 1 187 ? 1.779 0.665 21.569 1.00 95.06 187 ARG A O 1
ATOM 1566 N N . CYS A 1 188 ? 2.379 -0.045 23.614 1.00 95.56 188 CYS A N 1
ATOM 1567 C CA . CYS A 1 188 ? 1.019 -0.201 24.116 1.00 95.56 188 CYS A CA 1
ATOM 1568 C C . CYS A 1 188 ? 0.176 1.079 23.957 1.00 95.56 188 CYS A C 1
ATOM 1570 O O . CYS A 1 188 ? 0.537 2.144 24.460 1.00 95.56 188 CYS A O 1
ATOM 1572 N N . PHE A 1 189 ? -0.964 0.947 23.271 1.00 94.88 189 PHE A N 1
ATOM 1573 C CA . PHE A 1 189 ? -1.905 2.045 23.041 1.00 94.88 189 PHE A CA 1
ATOM 1574 C C . PHE A 1 189 ? -2.556 2.521 24.344 1.00 94.88 189 PHE A C 1
ATOM 1576 O O . PHE A 1 189 ? -2.615 3.722 24.565 1.00 94.88 189 PHE A O 1
ATOM 1583 N N . GLU A 1 190 ? -2.969 1.605 25.224 1.00 94.75 190 GLU A N 1
ATOM 1584 C CA . GLU A 1 190 ? -3.572 1.970 26.514 1.00 94.75 190 GLU A CA 1
ATOM 1585 C C . GLU A 1 190 ? -2.578 2.755 27.378 1.00 94.75 190 GLU A C 1
ATOM 1587 O O . GLU A 1 190 ? -2.888 3.856 27.813 1.00 94.75 190 GLU A O 1
ATOM 1592 N N . CYS A 1 191 ? -1.316 2.309 27.468 1.00 95.25 191 CYS A N 1
ATOM 1593 C CA . CYS A 1 191 ? -0.281 3.076 28.172 1.00 95.25 191 CYS A CA 1
ATOM 1594 C C . CYS A 1 191 ? -0.065 4.477 27.579 1.00 95.25 191 CYS A C 1
ATOM 1596 O O . CYS A 1 191 ? 0.313 5.401 28.296 1.00 95.25 191 CYS A O 1
ATOM 1598 N N . HIS A 1 192 ? -0.238 4.645 26.265 1.00 94.31 192 HIS A N 1
ATOM 1599 C CA . HIS A 1 192 ? -0.175 5.962 25.638 1.00 94.31 192 HIS A CA 1
ATOM 1600 C C . HIS A 1 192 ? -1.369 6.834 26.045 1.00 94.31 192 HIS A C 1
ATOM 1602 O O . HIS A 1 192 ? -1.158 7.993 26.399 1.00 94.31 192 HIS A O 1
ATOM 1608 N N . ILE A 1 193 ? -2.584 6.279 26.056 1.00 94.38 193 ILE A N 1
ATOM 1609 C CA . ILE A 1 193 ? -3.790 6.973 26.523 1.00 94.38 193 ILE A CA 1
ATOM 1610 C C . ILE A 1 193 ? -3.666 7.369 27.998 1.00 94.38 193 ILE A C 1
ATOM 1612 O O . ILE A 1 193 ? -3.953 8.515 28.335 1.00 94.38 193 ILE A O 1
ATOM 1616 N N . ASP A 1 194 ? -3.169 6.483 28.859 1.00 93.75 194 ASP A N 1
ATOM 1617 C CA . ASP A 1 194 ? -2.975 6.779 30.282 1.00 93.75 194 ASP A CA 1
ATOM 1618 C C . ASP A 1 194 ? -1.985 7.920 30.509 1.00 93.75 194 ASP A C 1
ATOM 1620 O O . ASP A 1 194 ? -2.193 8.758 31.382 1.00 93.75 194 ASP A O 1
ATOM 1624 N N . ARG A 1 195 ? -0.913 7.992 29.707 1.00 92.88 195 ARG A N 1
ATOM 1625 C CA . ARG A 1 195 ? 0.016 9.131 29.750 1.00 92.88 195 ARG A CA 1
ATOM 1626 C C . ARG A 1 195 ? -0.651 10.423 29.295 1.00 92.88 195 ARG A C 1
ATOM 1628 O O . ARG A 1 195 ? -0.441 11.448 29.930 1.00 92.88 195 ARG A O 1
ATOM 1635 N N . LEU A 1 196 ? -1.449 10.380 28.226 1.00 92.81 196 LEU A N 1
ATOM 1636 C CA . LEU A 1 196 ? -2.160 11.565 27.743 1.00 92.81 196 LEU A CA 1
ATOM 1637 C C . LEU A 1 196 ? -3.137 12.093 28.795 1.00 92.81 196 LEU A C 1
ATOM 1639 O O . LEU A 1 196 ? -3.133 13.289 29.057 1.00 92.81 196 LEU A O 1
ATOM 1643 N N . ARG A 1 197 ? -3.910 11.223 29.451 1.00 91.75 197 ARG A N 1
ATOM 1644 C CA . ARG A 1 197 ? -4.858 11.616 30.512 1.00 91.75 197 ARG A CA 1
ATOM 1645 C C . ARG A 1 197 ? -4.202 12.313 31.707 1.00 91.75 197 ARG A C 1
ATOM 1647 O O . ARG A 1 197 ? -4.871 13.046 32.414 1.00 91.75 197 ARG A O 1
ATOM 1654 N N . LYS A 1 198 ? -2.906 12.090 31.940 1.00 91.62 198 LYS A N 1
ATOM 1655 C CA . LYS A 1 198 ? -2.150 12.747 33.020 1.00 91.62 198 LYS A CA 1
ATOM 1656 C C . LYS A 1 198 ? -1.621 14.134 32.645 1.00 91.62 198 LYS A C 1
ATOM 1658 O O . LYS A 1 198 ? -1.130 14.834 33.520 1.00 91.62 198 LYS A O 1
ATOM 1663 N N . TYR A 1 199 ? -1.642 14.498 31.363 1.00 88.75 199 TYR A N 1
ATOM 1664 C CA . TYR A 1 199 ? -0.981 15.706 30.866 1.00 88.75 199 TYR A CA 1
ATOM 1665 C C . TYR A 1 199 ? -1.824 16.974 31.050 1.00 88.75 199 TYR A C 1
ATOM 1667 O O . TYR A 1 199 ? -1.295 18.014 31.426 1.00 88.75 199 TYR A O 1
ATOM 1675 N N . SER A 1 200 ? -3.120 16.887 30.760 1.00 90.12 200 SER A N 1
ATOM 1676 C CA . SER A 1 200 ? -4.081 17.986 30.869 1.00 90.12 200 SER A CA 1
ATOM 1677 C C . SER A 1 200 ? -5.484 17.408 31.039 1.00 90.12 200 SER A C 1
ATOM 1679 O O . SER A 1 200 ? -5.725 16.269 30.637 1.00 90.12 200 SER A O 1
ATOM 1681 N N . ASP A 1 201 ? -6.392 18.199 31.602 1.00 88.56 201 ASP A N 1
ATOM 1682 C CA . ASP A 1 201 ? -7.817 17.875 31.744 1.00 88.56 201 ASP A CA 1
ATOM 1683 C C . ASP A 1 201 ? -8.715 18.911 31.037 1.00 88.56 201 ASP A C 1
ATOM 1685 O O . ASP A 1 201 ? -9.906 19.038 31.311 1.00 88.56 201 ASP A O 1
ATOM 1689 N N . ASP A 1 202 ? -8.147 19.695 30.115 1.00 95.25 202 ASP A N 1
ATOM 1690 C CA . ASP A 1 202 ? -8.938 20.626 29.316 1.00 95.25 202 ASP A CA 1
ATOM 1691 C C . ASP A 1 202 ? -9.840 19.894 28.307 1.00 95.25 202 ASP A C 1
ATOM 1693 O O . ASP A 1 202 ? -9.548 18.793 27.828 1.00 95.25 202 ASP A O 1
ATOM 1697 N N . GLU A 1 203 ? -10.954 20.535 27.957 1.00 93.38 203 GLU A N 1
ATOM 1698 C CA . GLU A 1 203 ? -11.985 19.963 27.090 1.00 93.38 203 GLU A CA 1
ATOM 1699 C C . GLU A 1 203 ? -11.439 19.531 25.720 1.00 93.38 203 GLU A C 1
ATOM 1701 O O . GLU A 1 203 ? -11.791 18.463 25.209 1.00 93.38 203 GLU A O 1
ATOM 1706 N N . LEU A 1 204 ? -10.540 20.321 25.121 1.00 94.25 204 LEU A N 1
ATOM 1707 C CA . LEU A 1 204 ? -9.990 20.030 23.799 1.00 94.25 204 LEU A CA 1
ATOM 1708 C C . LEU A 1 204 ? -9.084 18.793 23.839 1.00 94.25 204 LEU A C 1
ATOM 1710 O O . LEU A 1 204 ? -9.137 17.948 22.934 1.00 94.25 204 LEU A O 1
ATOM 1714 N N . HIS A 1 205 ? -8.280 18.669 24.892 1.00 95.00 205 HIS A N 1
ATOM 1715 C CA . HIS A 1 205 ? -7.430 17.512 25.142 1.00 95.00 205 HIS A CA 1
ATOM 1716 C C . HIS A 1 205 ? -8.246 16.253 25.451 1.00 95.00 205 HIS A C 1
ATOM 1718 O O . HIS A 1 205 ? -8.005 15.191 24.866 1.00 95.00 205 HIS A O 1
ATOM 1724 N N . ASN A 1 206 ? -9.296 16.375 26.258 1.00 95.44 206 ASN A N 1
ATOM 1725 C CA . ASN A 1 206 ? -10.219 15.278 26.540 1.00 95.44 206 ASN A CA 1
ATOM 1726 C C . ASN A 1 206 ? -10.965 14.812 25.282 1.00 95.44 206 ASN A C 1
ATOM 1728 O O . ASN A 1 206 ? -11.023 13.608 24.999 1.00 95.44 206 ASN A O 1
ATOM 1732 N N . LEU A 1 207 ? -11.429 15.741 24.442 1.00 96.06 207 LEU A N 1
ATOM 1733 C CA . LEU A 1 207 ? -12.022 15.431 23.142 1.00 96.06 207 LEU A CA 1
ATOM 1734 C C . LEU A 1 207 ? -11.015 14.744 22.204 1.00 96.06 207 LEU A C 1
ATOM 1736 O O . LEU A 1 207 ? -11.384 13.862 21.417 1.00 96.06 207 LEU A O 1
ATOM 1740 N N . HIS A 1 208 ? -9.737 15.129 22.255 1.00 95.81 208 HIS A N 1
ATOM 1741 C CA . HIS A 1 208 ? -8.677 14.472 21.493 1.00 95.81 208 HIS A CA 1
ATOM 1742 C C . HIS A 1 208 ? -8.504 13.008 21.921 1.00 95.81 208 HIS A C 1
ATOM 1744 O O . HIS A 1 208 ? -8.566 12.113 21.068 1.00 95.81 208 HIS A O 1
ATOM 1750 N N . ILE A 1 209 ? -8.364 12.752 23.225 1.00 96.50 209 ILE A N 1
ATOM 1751 C CA . ILE A 1 209 ? -8.254 11.399 23.787 1.00 96.50 209 ILE A CA 1
ATOM 1752 C C . ILE A 1 209 ? -9.489 10.568 23.418 1.00 96.50 209 ILE A C 1
ATOM 1754 O O . ILE A 1 209 ? -9.359 9.453 22.904 1.00 96.50 209 ILE A O 1
ATOM 1758 N N . TYR A 1 210 ? -10.688 11.132 23.587 1.00 97.38 210 TYR A N 1
ATOM 1759 C CA . TYR A 1 210 ? -11.952 10.490 23.230 1.00 97.38 210 TYR A CA 1
ATOM 1760 C C . TYR A 1 210 ? -11.973 10.044 21.760 1.00 97.38 210 TYR A C 1
ATOM 1762 O O . TYR A 1 210 ? -12.238 8.877 21.448 1.00 97.38 210 TYR A O 1
ATOM 1770 N N . LYS A 1 211 ? -11.593 10.938 20.836 1.00 97.06 211 LYS A N 1
ATOM 1771 C CA . LYS A 1 211 ? -11.489 10.632 19.399 1.00 97.06 211 LYS A CA 1
ATOM 1772 C C . LYS A 1 211 ? -10.495 9.508 19.110 1.00 97.06 211 LYS A C 1
ATOM 1774 O O . LYS A 1 211 ? -10.772 8.678 18.238 1.00 97.06 211 LYS A O 1
ATOM 1779 N N . LEU A 1 212 ? -9.343 9.472 19.784 1.00 96.94 212 LEU A N 1
ATOM 1780 C CA . LEU A 1 212 ? -8.350 8.407 19.603 1.00 96.94 212 LEU A CA 1
ATOM 1781 C C . LEU A 1 212 ? -8.923 7.041 19.995 1.00 96.94 212 LEU A C 1
ATOM 1783 O O . LEU A 1 212 ? -8.828 6.089 19.212 1.00 96.94 212 LEU A O 1
ATOM 1787 N N . VAL A 1 213 ? -9.567 6.961 21.162 1.00 96.94 213 VAL A N 1
ATOM 1788 C CA . VAL A 1 213 ? -10.168 5.724 21.680 1.00 96.94 213 VAL A CA 1
ATOM 1789 C C . VAL A 1 213 ? -11.301 5.245 20.766 1.00 96.94 213 VAL A C 1
ATOM 1791 O O . VAL A 1 213 ? -11.270 4.101 20.302 1.00 96.94 213 VAL A O 1
ATOM 1794 N N . VAL A 1 214 ? -12.243 6.124 20.395 1.00 97.69 214 VAL A N 1
ATOM 1795 C CA . VAL A 1 214 ? -13.344 5.783 19.472 1.00 97.69 214 VAL A CA 1
ATOM 1796 C C . VAL A 1 214 ? -12.807 5.252 18.144 1.00 97.69 214 VAL A C 1
ATOM 1798 O O . VAL A 1 214 ? -13.265 4.216 17.656 1.00 97.69 214 VAL A O 1
ATOM 1801 N N . ARG A 1 215 ? -11.805 5.911 17.548 1.00 96.44 215 ARG A N 1
ATOM 1802 C CA . ARG A 1 215 ? -11.214 5.479 16.268 1.00 96.44 215 ARG A CA 1
ATOM 1803 C C . ARG A 1 215 ? -10.499 4.135 16.382 1.00 96.44 215 ARG A C 1
ATOM 1805 O O . ARG A 1 215 ? -10.575 3.332 15.448 1.00 96.44 215 ARG A O 1
ATOM 1812 N N . ARG A 1 216 ? -9.814 3.867 17.500 1.00 95.12 216 ARG A N 1
ATOM 1813 C CA . ARG A 1 216 ? -9.160 2.575 17.755 1.00 95.12 216 ARG A CA 1
ATOM 1814 C C . ARG A 1 216 ? -10.188 1.445 17.787 1.00 95.12 216 ARG A C 1
ATOM 1816 O O . ARG A 1 216 ? -10.011 0.467 17.057 1.00 95.12 216 ARG A O 1
ATOM 1823 N N . ILE A 1 217 ? -11.269 1.610 18.551 1.00 95.81 217 ILE A N 1
ATOM 1824 C CA . ILE A 1 217 ? -12.354 0.621 18.660 1.00 95.81 217 ILE A CA 1
ATOM 1825 C C . ILE A 1 217 ? -13.066 0.463 17.310 1.00 95.81 217 ILE A C 1
ATOM 1827 O O . ILE A 1 217 ? -13.223 -0.655 16.825 1.00 95.81 217 ILE A O 1
ATOM 1831 N N . THR A 1 218 ? -13.383 1.574 16.638 1.00 96.88 218 THR A N 1
ATOM 1832 C CA . THR A 1 218 ? -14.031 1.590 15.314 1.00 96.88 218 THR A CA 1
ATOM 1833 C C . THR A 1 218 ? -13.235 0.782 14.294 1.00 96.88 218 THR A C 1
ATOM 1835 O O . THR A 1 218 ? -13.797 -0.027 13.568 1.00 96.88 218 THR A O 1
ATOM 1838 N N . ASN A 1 219 ? -11.910 0.950 14.236 1.00 93.94 219 ASN A N 1
ATOM 1839 C CA . ASN A 1 219 ? -11.075 0.204 13.293 1.00 93.94 219 ASN A CA 1
ATOM 1840 C C . ASN A 1 219 ? -11.005 -1.299 13.610 1.00 93.94 219 ASN A C 1
ATOM 1842 O O . ASN A 1 219 ? -10.819 -2.093 12.688 1.00 93.94 219 ASN A O 1
ATOM 1846 N N . ASN A 1 220 ? -11.128 -1.698 14.879 1.00 92.25 220 ASN A N 1
ATOM 1847 C CA . ASN A 1 220 ? -11.216 -3.109 15.254 1.00 92.25 220 ASN A CA 1
ATOM 1848 C C . ASN A 1 220 ? -12.589 -3.685 14.867 1.00 92.25 220 ASN A C 1
ATOM 1850 O O . ASN A 1 220 ? -12.645 -4.711 14.191 1.00 92.25 220 ASN A O 1
ATOM 1854 N N . ASN A 1 221 ? -13.676 -2.980 15.198 1.00 95.06 221 ASN A N 1
ATOM 1855 C CA . ASN A 1 221 ? -15.043 -3.369 14.846 1.00 95.06 221 ASN A CA 1
ATOM 1856 C C . ASN A 1 221 ? -15.257 -3.426 13.331 1.00 95.06 221 ASN A C 1
ATOM 1858 O O . ASN A 1 221 ? -15.834 -4.387 12.839 1.00 95.06 221 ASN A O 1
ATOM 1862 N N . PHE A 1 222 ? -14.707 -2.475 12.574 1.00 95.12 222 PHE A N 1
ATOM 1863 C CA . PHE A 1 222 ? -14.756 -2.479 11.112 1.00 95.12 222 PHE A CA 1
ATOM 1864 C C . PHE A 1 222 ? -14.113 -3.724 10.496 1.00 95.12 222 PHE A C 1
ATOM 1866 O O . PHE A 1 222 ? -14.574 -4.207 9.472 1.00 95.12 222 PHE A O 1
ATOM 1873 N N . LYS A 1 223 ? -13.044 -4.252 11.102 1.00 91.56 223 LYS A N 1
ATOM 1874 C CA . LYS A 1 223 ? -12.411 -5.492 10.631 1.00 91.56 223 LYS A CA 1
ATOM 1875 C C . LYS A 1 223 ? -13.236 -6.717 11.010 1.00 91.56 223 LYS A C 1
ATOM 1877 O O . LYS A 1 223 ? -13.423 -7.587 10.171 1.00 91.56 223 LYS A O 1
ATOM 1882 N N . LYS A 1 224 ? -13.715 -6.777 12.258 1.00 92.44 224 LYS A N 1
ATOM 1883 C CA . LYS A 1 224 ? -14.476 -7.922 12.782 1.00 92.44 224 LYS A CA 1
ATOM 1884 C C . LYS A 1 224 ? -15.844 -8.063 12.107 1.00 92.44 224 LYS A C 1
ATOM 1886 O O . LYS A 1 224 ? -16.243 -9.166 11.766 1.00 92.44 224 LYS A O 1
ATOM 1891 N N . TYR A 1 225 ? -16.527 -6.947 11.873 1.00 94.69 225 TYR A N 1
ATOM 1892 C CA . TYR A 1 225 ? -17.887 -6.889 11.336 1.00 94.69 225 TYR A CA 1
ATOM 1893 C C . TYR A 1 225 ? -17.912 -6.222 9.954 1.00 94.69 225 TYR A C 1
ATOM 1895 O O . TYR A 1 225 ? -18.821 -5.457 9.639 1.00 94.69 225 TYR A O 1
ATOM 1903 N N . TYR A 1 226 ? -16.887 -6.483 9.133 1.00 94.38 226 TYR A N 1
ATOM 1904 C CA . TYR A 1 226 ? -16.690 -5.815 7.843 1.00 94.38 226 TYR A CA 1
ATOM 1905 C C . TYR A 1 226 ? -17.913 -5.923 6.933 1.00 94.38 226 TYR A C 1
ATOM 1907 O O . TYR A 1 226 ? -18.421 -4.902 6.483 1.00 94.38 226 TYR A O 1
ATOM 1915 N N . SER A 1 227 ? -18.418 -7.139 6.708 1.00 94.62 227 SER A N 1
ATOM 1916 C CA . SER A 1 227 ? -19.566 -7.374 5.822 1.00 94.62 227 SER A CA 1
ATOM 1917 C C . SER A 1 227 ? -20.848 -6.723 6.339 1.00 94.62 227 SER A C 1
ATOM 1919 O O . SER A 1 227 ? -21.662 -6.264 5.549 1.00 94.62 227 SER A O 1
ATOM 1921 N N . PHE A 1 228 ? -21.007 -6.636 7.662 1.00 94.25 228 PHE A N 1
ATOM 1922 C CA . PHE A 1 228 ? -22.154 -5.981 8.286 1.00 94.25 228 PHE A CA 1
ATOM 1923 C C . PHE A 1 228 ? -22.101 -4.453 8.106 1.00 94.25 228 PHE A C 1
ATOM 1925 O O . PHE A 1 228 ? -23.085 -3.834 7.720 1.00 94.25 228 PHE A O 1
ATOM 1932 N N . ILE A 1 229 ? -20.934 -3.844 8.334 1.00 96.00 229 ILE A N 1
ATOM 1933 C CA . ILE A 1 229 ? -20.742 -2.386 8.234 1.00 96.00 229 ILE A CA 1
ATOM 1934 C C . ILE A 1 229 ? -20.646 -1.922 6.765 1.00 96.00 229 ILE A C 1
ATOM 1936 O O . ILE A 1 229 ? -20.955 -0.773 6.439 1.00 96.00 229 ILE A O 1
ATOM 1940 N N . ASN A 1 230 ? -20.187 -2.802 5.873 1.00 95.94 230 ASN A N 1
ATOM 1941 C CA . ASN A 1 230 ? -19.930 -2.538 4.459 1.00 95.94 230 ASN A CA 1
ATOM 1942 C C . ASN A 1 230 ? -20.554 -3.618 3.550 1.00 95.94 230 ASN A C 1
ATOM 1944 O O . ASN A 1 230 ? -19.822 -4.340 2.865 1.00 95.94 230 ASN A O 1
ATOM 1948 N N . PRO A 1 231 ? -21.894 -3.726 3.506 1.00 95.00 231 PRO A N 1
ATOM 1949 C CA . PRO A 1 231 ? -22.585 -4.783 2.760 1.00 95.00 231 PRO A CA 1
ATOM 1950 C C . PRO A 1 231 ? -22.314 -4.726 1.251 1.00 95.00 231 PRO A C 1
ATOM 1952 O O . PRO A 1 231 ? -22.233 -5.754 0.591 1.00 95.00 231 PRO A O 1
ATOM 1955 N N . ASN A 1 232 ? -22.082 -3.527 0.713 1.00 94.12 232 ASN A N 1
ATOM 1956 C CA . ASN A 1 232 ? -21.779 -3.311 -0.705 1.00 94.12 232 ASN A CA 1
ATOM 1957 C C . ASN A 1 232 ? -20.290 -3.496 -1.050 1.00 94.12 232 ASN A C 1
ATOM 1959 O O . ASN A 1 232 ? -19.879 -3.235 -2.179 1.00 94.12 232 ASN A O 1
ATOM 1963 N N . ASN A 1 233 ? -19.463 -3.895 -0.077 1.00 93.25 233 ASN A N 1
ATOM 1964 C CA . ASN A 1 233 ? -18.024 -4.097 -0.232 1.00 93.25 233 ASN A CA 1
ATOM 1965 C C . ASN A 1 233 ? -17.289 -2.897 -0.870 1.00 93.25 233 ASN A C 1
ATOM 1967 O O . ASN A 1 233 ? -16.364 -3.048 -1.674 1.00 93.25 233 ASN A O 1
ATOM 1971 N N . PHE A 1 234 ? -17.686 -1.674 -0.5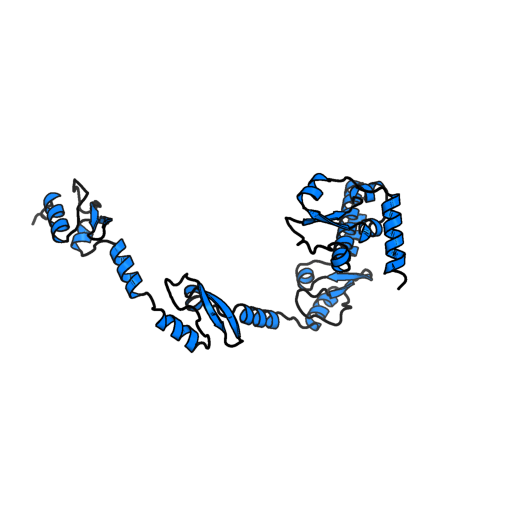11 1.00 93.69 234 PHE A N 1
ATOM 1972 C CA . PHE A 1 234 ? -17.038 -0.471 -1.013 1.00 93.69 234 PHE A CA 1
ATOM 1973 C C . PHE A 1 234 ? -15.595 -0.376 -0.517 1.00 93.69 234 PHE A C 1
ATOM 1975 O O . PHE A 1 234 ? -15.300 -0.537 0.671 1.00 93.69 234 PHE A O 1
ATOM 1982 N N . LYS A 1 235 ? -14.672 -0.056 -1.425 1.00 92.19 235 LYS A N 1
ATOM 1983 C CA . LYS A 1 235 ? -13.257 0.092 -1.083 1.00 92.19 235 LYS A CA 1
ATOM 1984 C C . LYS A 1 235 ? -13.033 1.373 -0.278 1.00 92.19 235 LYS A C 1
ATOM 1986 O O . LYS A 1 235 ? -13.043 2.474 -0.832 1.00 92.19 235 LYS A O 1
ATOM 1991 N N . ARG A 1 236 ? -12.770 1.220 1.024 1.00 91.38 236 ARG A N 1
ATOM 1992 C CA . ARG A 1 236 ? -12.393 2.326 1.919 1.00 91.38 236 ARG A CA 1
ATOM 1993 C C . ARG A 1 236 ? -11.154 3.051 1.386 1.00 91.38 236 ARG A C 1
ATOM 1995 O O . ARG A 1 236 ? -10.167 2.420 1.007 1.00 91.38 236 ARG A O 1
ATOM 2002 N N . GLY A 1 237 ? -11.188 4.378 1.388 1.00 89.62 237 GLY A N 1
ATOM 2003 C CA . GLY A 1 237 ? -10.097 5.209 0.888 1.00 89.62 237 GLY A CA 1
ATOM 2004 C C . GLY A 1 237 ? -10.601 6.590 0.504 1.00 89.62 237 GLY A C 1
ATOM 2005 O O . GLY A 1 237 ? -11.481 7.121 1.166 1.00 89.62 237 GLY A O 1
ATOM 2006 N N . LYS A 1 238 ? -10.076 7.151 -0.589 1.00 90.19 238 LYS A N 1
ATOM 2007 C CA . LYS A 1 238 ? -10.454 8.495 -1.059 1.00 90.19 238 LYS A CA 1
ATOM 2008 C C . LYS A 1 238 ? -11.937 8.622 -1.433 1.00 90.19 238 LYS A C 1
ATOM 2010 O O . LYS A 1 238 ? -12.496 9.701 -1.308 1.00 90.19 238 LYS A O 1
ATOM 2015 N N . SER A 1 239 ? -12.553 7.541 -1.916 1.00 94.06 239 SER A N 1
ATOM 2016 C CA . SER A 1 239 ? -13.925 7.564 -2.442 1.00 94.06 239 SER A CA 1
ATOM 2017 C C . SER A 1 239 ? -14.985 7.217 -1.402 1.00 94.06 239 SER A C 1
ATOM 2019 O O . SER A 1 239 ? -16.100 7.715 -1.500 1.00 94.06 239 SER A O 1
ATOM 2021 N N . TYR A 1 240 ? -14.646 6.388 -0.412 1.00 96.06 240 TYR A N 1
ATOM 2022 C CA . TYR A 1 240 ? -15.590 5.878 0.580 1.00 96.06 240 TYR A CA 1
ATOM 2023 C C . TYR A 1 240 ? -14.987 5.927 1.977 1.00 96.06 240 TYR A C 1
ATOM 2025 O O . TYR A 1 240 ? -13.879 5.427 2.216 1.00 96.06 240 TYR A O 1
ATOM 2033 N N . HIS A 1 241 ? -15.734 6.518 2.904 1.00 94.31 241 HIS A N 1
ATOM 2034 C CA . HIS A 1 241 ? -15.336 6.707 4.291 1.00 94.31 241 HIS A CA 1
ATOM 2035 C C . HIS A 1 241 ? -16.208 5.868 5.225 1.00 94.31 241 HIS A C 1
ATOM 2037 O O . HIS A 1 241 ? -17.366 5.590 4.925 1.00 94.31 241 HIS A O 1
ATOM 2043 N N . VAL A 1 242 ? -15.638 5.497 6.373 1.00 95.00 242 VAL A N 1
ATOM 2044 C CA . VAL A 1 242 ? -16.419 4.976 7.499 1.00 95.00 242 VAL A CA 1
ATOM 2045 C C . VAL A 1 242 ? -17.014 6.177 8.223 1.00 95.00 242 VAL A C 1
ATOM 2047 O O . VAL A 1 242 ? -16.271 7.063 8.647 1.00 95.00 242 VAL A O 1
ATOM 2050 N N . ASP A 1 243 ? -18.335 6.203 8.308 1.00 95.06 243 ASP A N 1
ATOM 2051 C CA . ASP A 1 243 ? -19.136 7.228 8.969 1.00 95.06 243 ASP A CA 1
ATOM 2052 C C . ASP A 1 243 ? -19.712 6.680 10.277 1.00 95.06 243 ASP A C 1
ATOM 2054 O O . ASP A 1 243 ? -20.110 5.514 10.346 1.00 95.06 243 ASP A O 1
ATOM 2058 N N . HIS A 1 244 ? -19.774 7.547 11.286 1.00 95.94 244 HIS A N 1
ATOM 2059 C CA . HIS A 1 244 ? -20.475 7.314 12.545 1.00 95.94 244 HIS A CA 1
ATOM 2060 C C . HIS A 1 244 ? -21.850 7.971 12.448 1.00 95.94 244 HIS A C 1
ATOM 2062 O O . HIS A 1 244 ? -21.935 9.197 12.383 1.00 95.94 244 HIS A O 1
ATOM 2068 N N . VAL A 1 245 ? -22.928 7.182 12.389 1.00 96.12 245 VAL A N 1
ATOM 2069 C CA . VAL A 1 245 ? -24.304 7.669 12.170 1.00 96.12 245 VAL A CA 1
ATOM 2070 C C . VAL A 1 245 ? -24.670 8.735 13.207 1.00 96.12 245 VAL A C 1
ATOM 2072 O O . VAL A 1 245 ? -25.061 9.839 12.819 1.00 96.12 245 VAL A O 1
ATOM 2075 N N . TYR A 1 246 ? -24.442 8.429 14.481 1.00 97.19 246 TYR A N 1
ATOM 2076 C CA . TYR A 1 246 ? -24.311 9.368 15.588 1.00 97.19 246 TYR A CA 1
ATOM 2077 C C . TYR A 1 246 ? -22.846 9.786 15.726 1.00 97.19 246 TYR A C 1
ATOM 2079 O O . TYR A 1 246 ? -21.957 8.932 15.812 1.00 97.19 246 TYR A O 1
ATOM 2087 N N . SER A 1 247 ? -22.583 11.088 15.686 1.00 95.81 247 SER A N 1
ATOM 2088 C CA . SER A 1 247 ? -21.244 11.637 15.509 1.00 95.81 247 SER A CA 1
ATOM 2089 C C . SER A 1 247 ? -20.357 11.436 16.743 1.00 95.81 247 SER A C 1
ATOM 2091 O O . SER A 1 247 ? -20.822 11.345 17.876 1.00 95.81 247 SER A O 1
ATOM 2093 N N . ILE A 1 248 ? -19.037 11.403 16.530 1.00 96.44 248 ILE A N 1
ATOM 2094 C CA . ILE A 1 248 ? -18.062 11.329 17.632 1.00 96.44 248 ILE A CA 1
ATOM 2095 C C . ILE A 1 248 ? -18.129 12.583 18.516 1.00 96.44 248 ILE A C 1
ATOM 2097 O O . ILE A 1 248 ? -17.870 12.489 19.709 1.00 96.44 248 ILE A O 1
ATOM 2101 N N . ILE A 1 249 ? -18.437 13.745 17.928 1.00 95.56 249 ILE A N 1
ATOM 2102 C CA . ILE A 1 249 ? -18.512 15.017 18.659 1.00 95.56 249 ILE A CA 1
ATOM 2103 C C . ILE A 1 249 ? -19.724 15.005 19.581 1.00 95.56 249 ILE A C 1
ATOM 2105 O O . ILE A 1 249 ? -19.550 15.141 20.781 1.00 95.56 249 ILE A O 1
ATOM 2109 N N . ASP A 1 250 ? -20.908 14.698 19.048 1.00 96.19 250 ASP A N 1
ATOM 2110 C CA . ASP A 1 250 ? -22.114 14.607 19.874 1.00 96.19 250 ASP A CA 1
ATOM 2111 C C . ASP A 1 250 ? -21.966 13.501 20.932 1.00 96.19 250 ASP A C 1
ATOM 2113 O O . ASP A 1 250 ? -22.497 13.615 22.030 1.00 96.19 250 ASP A O 1
ATOM 2117 N N . GLY A 1 251 ? -21.225 12.428 20.633 1.00 97.12 251 GLY A N 1
ATOM 2118 C CA . GLY A 1 251 ? -20.897 11.395 21.614 1.00 97.12 251 GLY A CA 1
ATOM 2119 C C . GLY A 1 251 ? -20.080 11.916 22.796 1.00 97.12 251 GLY A C 1
ATOM 2120 O O . GLY A 1 251 ? -20.358 11.542 23.931 1.00 97.12 251 GLY A O 1
ATOM 2121 N N . PHE A 1 252 ? -19.106 12.788 22.539 1.00 97.12 252 PHE A N 1
ATOM 2122 C CA . PHE A 1 252 ? -18.336 13.451 23.589 1.00 97.12 252 PHE A CA 1
ATOM 2123 C C . PHE A 1 252 ? -19.204 14.444 24.368 1.00 97.12 252 PHE A C 1
ATOM 2125 O O . PHE A 1 252 ? -19.289 14.332 25.586 1.00 97.12 252 PHE A O 1
ATOM 2132 N N . ASP A 1 253 ? -19.915 15.329 23.665 1.00 95.88 253 ASP A N 1
ATOM 2133 C CA . ASP A 1 253 ? -20.739 16.387 24.265 1.00 95.88 253 ASP A CA 1
ATOM 2134 C C . ASP A 1 253 ? -21.856 15.813 25.164 1.00 95.88 253 ASP A C 1
ATOM 2136 O O . ASP A 1 253 ? -22.266 16.441 26.136 1.00 95.88 253 ASP A O 1
ATOM 2140 N N . ASN A 1 254 ? -22.327 14.592 24.874 1.00 96.00 254 ASN A N 1
ATOM 2141 C CA . ASN A 1 254 ? -23.344 13.881 25.659 1.00 96.00 254 ASN A CA 1
ATOM 2142 C C . ASN A 1 254 ? -22.760 12.826 26.625 1.00 96.00 254 ASN A C 1
ATOM 2144 O O . ASN A 1 254 ? -23.499 11.968 27.104 1.00 96.00 254 ASN A O 1
ATOM 2148 N N . ASN A 1 255 ? -21.448 12.842 26.899 1.00 96.00 255 ASN A N 1
ATOM 2149 C CA . ASN A 1 255 ? -20.768 11.897 27.803 1.00 96.00 255 ASN A CA 1
ATOM 2150 C C . ASN A 1 255 ? -21.021 10.407 27.482 1.00 96.00 255 ASN A C 1
ATOM 2152 O O . ASN A 1 255 ? -21.058 9.545 28.363 1.00 96.00 255 ASN A O 1
ATOM 2156 N N . ILE A 1 256 ? -21.187 10.075 26.202 1.00 97.81 256 ILE A N 1
ATOM 2157 C CA . ILE A 1 256 ? -21.456 8.711 25.748 1.00 97.81 256 ILE A CA 1
ATOM 2158 C C . ILE A 1 256 ? -20.148 7.924 25.724 1.00 97.81 256 ILE A C 1
ATOM 2160 O O . ILE A 1 256 ? -19.134 8.381 25.200 1.00 97.81 256 ILE A O 1
ATOM 2164 N N . LEU A 1 257 ? -20.159 6.691 26.229 1.00 97.25 257 LEU A N 1
ATOM 2165 C CA . LEU A 1 257 ? -18.962 5.851 26.246 1.00 97.25 257 LEU A CA 1
ATOM 2166 C C . LEU A 1 257 ? -18.421 5.579 24.823 1.00 97.25 257 LEU A C 1
ATOM 2168 O O . LEU A 1 257 ? -19.195 5.228 23.924 1.00 97.25 257 LEU A O 1
ATOM 2172 N N . PRO A 1 258 ? -17.088 5.604 24.607 1.00 97.50 258 PRO A N 1
ATOM 2173 C CA . PRO A 1 258 ? -16.483 5.347 23.297 1.00 97.50 258 PRO A CA 1
ATOM 2174 C C . PRO A 1 258 ? -16.903 4.028 22.634 1.00 97.50 258 PRO A C 1
ATOM 2176 O O . PRO A 1 258 ? -16.989 3.945 21.409 1.00 97.50 258 PRO A O 1
ATOM 2179 N N . VAL A 1 259 ? -17.168 2.991 23.436 1.00 95.88 259 VAL A N 1
ATOM 2180 C CA . VAL A 1 259 ? -17.615 1.670 22.961 1.00 95.88 259 VAL A CA 1
ATOM 2181 C C . VAL A 1 259 ? -19.011 1.702 22.333 1.00 95.88 259 VAL A C 1
ATOM 2183 O O . VAL A 1 259 ? -19.280 0.902 21.439 1.00 95.88 259 VAL A O 1
ATOM 2186 N N . VAL A 1 260 ? -19.878 2.623 22.767 1.00 97.19 260 VAL A N 1
ATOM 2187 C CA . VAL A 1 260 ? -21.223 2.818 22.206 1.00 97.19 260 VAL A CA 1
ATOM 2188 C C . VAL A 1 260 ? -21.107 3.530 20.863 1.00 97.19 260 VAL A C 1
ATOM 2190 O O . VAL A 1 260 ? -21.614 3.036 19.859 1.00 97.19 260 VAL A O 1
ATOM 2193 N N . ILE A 1 261 ? -20.338 4.623 20.802 1.00 98.06 261 ILE A N 1
ATOM 2194 C CA . ILE A 1 261 ? -20.105 5.360 19.550 1.00 98.06 261 ILE A CA 1
ATOM 2195 C C . ILE A 1 261 ? -19.428 4.487 18.494 1.00 98.06 261 ILE A C 1
ATOM 2197 O O . ILE A 1 261 ? -19.781 4.548 17.319 1.00 98.06 261 ILE A O 1
ATOM 2201 N N . ALA A 1 262 ? -18.465 3.656 18.886 1.00 97.44 262 ALA A N 1
ATOM 2202 C CA . ALA A 1 262 ? -17.745 2.783 17.966 1.00 97.44 262 ALA A CA 1
ATOM 2203 C C . ALA A 1 262 ? -18.484 1.470 17.631 1.00 97.44 262 ALA A C 1
ATOM 2205 O O . ALA A 1 262 ? -17.908 0.617 16.946 1.00 97.44 262 ALA A O 1
ATOM 2206 N N . ASN A 1 263 ? -19.710 1.266 18.125 1.00 97.06 263 ASN A N 1
ATOM 2207 C CA . ASN A 1 263 ? -20.484 0.047 17.896 1.00 97.06 263 ASN A CA 1
ATOM 2208 C C . ASN A 1 263 ? -20.797 -0.146 16.398 1.00 97.06 263 ASN A C 1
ATOM 2210 O O . ASN A 1 263 ? -21.127 0.835 15.733 1.00 97.06 263 ASN A O 1
ATOM 2214 N N . PRO A 1 264 ? -20.754 -1.381 15.855 1.00 96.62 264 PRO A N 1
ATOM 2215 C CA . PRO A 1 264 ? -21.055 -1.643 14.445 1.00 96.62 264 PRO A CA 1
ATOM 2216 C C . PRO A 1 264 ? -22.384 -1.067 13.945 1.00 96.62 264 PRO A C 1
ATOM 2218 O O . PRO A 1 264 ? -22.433 -0.603 12.813 1.00 96.62 264 PRO A O 1
ATOM 2221 N N . MET A 1 265 ? -23.433 -1.034 14.772 1.00 96.12 265 MET A N 1
ATOM 2222 C CA . MET A 1 265 ? -24.740 -0.461 14.410 1.00 96.12 265 MET A CA 1
ATOM 2223 C C . MET A 1 265 ? -24.714 1.061 14.226 1.00 96.12 265 MET A C 1
ATOM 2225 O O . MET A 1 265 ? -25.609 1.627 13.595 1.00 96.12 265 MET A O 1
ATOM 2229 N N . ASN A 1 266 ? -23.696 1.728 14.771 1.00 97.38 266 ASN A N 1
ATOM 2230 C CA . ASN A 1 266 ? -23.447 3.147 14.557 1.00 97.38 266 ASN A CA 1
ATOM 2231 C C . ASN A 1 266 ? -22.492 3.403 13.378 1.00 97.38 266 ASN A C 1
ATOM 2233 O O . ASN A 1 266 ? -22.193 4.555 13.076 1.00 97.38 266 ASN A O 1
ATOM 2237 N N . LEU A 1 267 ? -21.987 2.362 12.708 1.00 96.94 267 LEU A N 1
ATOM 2238 C CA . LEU A 1 267 ? -21.012 2.483 11.627 1.00 96.94 267 LEU A CA 1
ATOM 2239 C C . LEU A 1 267 ? -21.635 2.149 10.276 1.00 96.94 267 LEU A C 1
ATOM 2241 O O . LEU A 1 267 ? -22.441 1.234 10.146 1.00 96.94 267 LEU A O 1
ATOM 2245 N N . ARG A 1 268 ? -21.192 2.855 9.239 1.00 95.69 268 ARG A N 1
ATOM 2246 C CA . ARG A 1 268 ? -21.520 2.538 7.843 1.00 95.69 268 ARG A CA 1
ATOM 2247 C C . ARG A 1 268 ? -20.444 3.044 6.897 1.00 95.69 268 ARG A C 1
ATOM 2249 O O . ARG A 1 268 ? -19.667 3.930 7.253 1.00 95.69 268 ARG A O 1
ATOM 2256 N N . VAL A 1 269 ? -20.412 2.514 5.679 1.00 96.50 269 VAL A N 1
ATOM 2257 C CA . VAL A 1 269 ? -19.552 3.033 4.608 1.00 96.50 269 VAL A CA 1
ATOM 2258 C C . VAL A 1 269 ? -20.377 3.864 3.633 1.00 96.50 269 VAL A C 1
ATOM 2260 O O . VAL A 1 269 ? -21.306 3.349 3.019 1.00 96.50 269 VAL A O 1
ATOM 2263 N N . ILE A 1 270 ? -20.021 5.141 3.482 1.00 94.69 270 ILE A N 1
ATOM 2264 C CA . ILE A 1 270 ? -20.701 6.092 2.586 1.00 94.69 270 ILE A CA 1
ATOM 2265 C C . ILE A 1 270 ? -19.697 6.811 1.675 1.00 94.69 270 ILE A C 1
ATOM 2267 O O . ILE A 1 270 ? -18.498 6.851 1.997 1.00 94.69 270 ILE A O 1
ATOM 2271 N N . PRO A 1 271 ? -20.144 7.394 0.547 1.00 96.06 271 PRO A N 1
ATOM 2272 C CA . PRO A 1 271 ? -19.296 8.229 -0.293 1.00 96.06 271 PRO A CA 1
ATOM 2273 C C . PRO A 1 271 ? -18.610 9.343 0.504 1.00 96.06 271 PRO A C 1
ATOM 2275 O O . PRO A 1 271 ? -19.216 10.015 1.341 1.00 96.06 271 PRO A O 1
ATOM 2278 N N . ALA A 1 272 ? -17.330 9.578 0.220 1.00 93.31 272 ALA A N 1
ATOM 2279 C CA . ALA A 1 272 ? -16.516 10.571 0.917 1.00 93.31 272 ALA A CA 1
ATOM 2280 C C . ALA A 1 272 ? -17.147 11.970 0.875 1.00 93.31 272 ALA A C 1
ATOM 2282 O O . ALA A 1 272 ? -17.137 12.677 1.881 1.00 93.31 272 ALA A O 1
ATOM 2283 N N . ARG A 1 273 ? -17.750 12.337 -0.265 1.00 93.56 273 ARG A N 1
ATOM 2284 C CA . ARG A 1 273 ? -18.470 13.604 -0.447 1.00 93.56 273 ARG A CA 1
ATOM 2285 C C . ARG A 1 273 ? -19.607 13.759 0.565 1.00 93.56 273 ARG A C 1
ATOM 2287 O O . ARG A 1 273 ? -19.694 14.799 1.206 1.00 93.56 273 ARG A O 1
ATOM 2294 N N . GLU A 1 274 ? -20.436 12.734 0.739 1.00 92.12 274 GLU A N 1
ATOM 2295 C CA . GLU A 1 274 ? -21.551 12.757 1.695 1.00 92.12 274 GLU A CA 1
ATOM 2296 C C . GLU A 1 274 ? -21.051 12.878 3.134 1.00 92.12 274 GLU A C 1
ATOM 2298 O O . GLU A 1 274 ? -21.556 13.699 3.898 1.00 92.12 274 GLU A O 1
ATOM 2303 N N . ASN A 1 275 ? -20.002 12.126 3.487 1.00 91.19 275 ASN A N 1
ATOM 2304 C CA . ASN A 1 275 ? -19.427 12.178 4.829 1.00 91.19 275 ASN A CA 1
ATOM 2305 C C . ASN A 1 275 ? -18.848 13.565 5.162 1.00 91.19 275 ASN A C 1
ATOM 2307 O O . ASN A 1 275 ? -19.017 14.077 6.265 1.00 91.19 275 ASN A O 1
ATOM 2311 N N . ILE A 1 276 ? -18.189 14.205 4.192 1.00 89.00 276 ILE A N 1
ATOM 2312 C CA . ILE A 1 276 ? -17.647 15.562 4.352 1.00 89.00 276 ILE A CA 1
ATOM 2313 C C . ILE A 1 276 ? -18.783 16.579 4.529 1.00 89.00 276 ILE A C 1
ATOM 2315 O O . ILE A 1 276 ? -18.702 17.443 5.403 1.00 89.00 276 ILE A O 1
ATOM 2319 N N . LEU A 1 277 ? -19.854 16.467 3.736 1.00 90.31 277 LEU A N 1
ATOM 2320 C CA . LEU A 1 277 ? -21.010 17.369 3.807 1.00 90.31 277 LEU A CA 1
ATOM 2321 C C . LEU A 1 277 ? -21.773 17.248 5.132 1.00 90.31 277 LEU A C 1
ATOM 2323 O O . LEU A 1 277 ? -22.246 18.255 5.660 1.00 90.31 277 LEU A O 1
ATOM 2327 N N . LYS A 1 278 ? -21.844 16.040 5.700 1.00 84.75 278 LYS A N 1
ATOM 2328 C CA . LYS A 1 278 ? -22.459 15.772 7.007 1.00 84.75 278 LYS A CA 1
ATOM 2329 C C . LYS A 1 278 ? -21.766 16.520 8.160 1.00 84.75 278 LYS A C 1
ATOM 2331 O O . LYS A 1 278 ? -22.420 16.870 9.146 1.00 84.75 278 LYS A O 1
ATOM 2336 N N . LYS A 1 279 ? -20.468 16.831 8.037 1.00 81.38 279 LYS A N 1
ATOM 2337 C CA . LYS A 1 279 ? -19.653 17.470 9.088 1.00 81.38 279 LYS A CA 1
ATOM 2338 C C . LYS A 1 279 ? -19.793 16.724 10.429 1.00 81.38 279 LYS A C 1
ATOM 2340 O O . LYS A 1 279 ? -19.517 15.533 10.496 1.00 81.38 279 LYS A O 1
ATOM 2345 N N . ARG A 1 280 ? -20.203 17.424 11.495 1.00 83.31 280 ARG A N 1
ATOM 2346 C CA . ARG A 1 280 ? -20.394 16.881 12.850 1.00 83.31 280 ARG A CA 1
ATOM 2347 C C . ARG A 1 280 ? -21.827 16.431 13.150 1.00 83.31 280 ARG A C 1
ATOM 2349 O O . ARG A 1 280 ? -22.102 16.096 14.286 1.00 83.31 280 ARG A O 1
ATOM 2356 N N . LYS A 1 281 ? -22.753 16.479 12.188 1.00 90.12 281 LYS A N 1
ATOM 2357 C CA . LYS A 1 281 ? -24.178 16.256 12.473 1.00 90.12 281 LYS A CA 1
ATOM 2358 C C . LYS A 1 281 ? -24.472 14.777 12.714 1.00 90.12 281 LYS A C 1
ATOM 2360 O O . LYS A 1 281 ? -24.188 13.964 11.838 1.00 90.12 281 LYS A O 1
ATOM 2365 N N . SER A 1 282 ? -25.095 14.435 13.836 1.00 94.50 282 SER A N 1
ATOM 2366 C CA . SER A 1 282 ? -25.750 13.134 14.008 1.00 94.50 282 SER A CA 1
ATOM 2367 C C . SER A 1 282 ? -27.000 13.016 13.137 1.00 94.50 282 SER A C 1
ATOM 2369 O O . SER A 1 282 ? -27.717 13.990 12.925 1.00 94.50 282 SER A O 1
ATOM 2371 N N . LEU A 1 283 ? -27.249 11.818 12.602 1.00 94.06 283 LEU A N 1
ATOM 2372 C CA . LEU A 1 283 ? -28.441 11.518 11.788 1.00 94.06 283 LEU A CA 1
ATOM 2373 C C . LEU A 1 283 ? -29.547 10.804 12.569 1.00 94.06 283 LEU A C 1
ATOM 2375 O O . LEU A 1 283 ? -30.606 10.529 12.015 1.00 94.06 283 LEU A O 1
ATOM 2379 N N . VAL A 1 284 ? -29.279 10.453 13.822 1.00 94.88 284 VAL A N 1
ATOM 2380 C CA . VAL A 1 284 ? -30.210 9.786 14.734 1.00 94.88 284 VAL A CA 1
ATOM 2381 C C . VAL A 1 284 ? -30.137 10.471 16.094 1.00 94.88 284 VAL A C 1
ATOM 2383 O O . VAL A 1 284 ? -29.137 11.128 16.389 1.00 94.88 284 VAL A O 1
ATOM 2386 N N . SER A 1 285 ? -31.180 10.324 16.909 1.00 96.56 285 SER A N 1
ATOM 2387 C CA . SER A 1 285 ? -31.159 10.766 18.304 1.00 96.56 285 SER A CA 1
ATOM 2388 C C . SER A 1 285 ? -30.289 9.847 19.167 1.00 96.56 285 SER A C 1
ATOM 2390 O O . SER A 1 285 ? -29.909 8.744 18.754 1.00 96.56 285 SER A O 1
ATOM 2392 N N . VAL A 1 286 ? -29.991 10.302 20.386 1.00 95.81 286 VAL A N 1
ATOM 2393 C CA . VAL A 1 286 ? -29.279 9.504 21.391 1.00 95.81 286 VAL A CA 1
ATOM 2394 C C . VAL A 1 286 ? -30.062 8.239 21.771 1.00 95.81 286 VAL A C 1
ATOM 2396 O O . VAL A 1 286 ? -29.463 7.173 21.888 1.00 95.81 286 VAL A O 1
ATOM 2399 N N . ASP A 1 287 ? -31.395 8.310 21.842 1.00 96.56 287 ASP A N 1
ATOM 2400 C CA . ASP A 1 287 ? -32.246 7.156 22.168 1.00 96.56 287 ASP A CA 1
ATOM 2401 C C . ASP A 1 287 ? -32.123 6.050 21.115 1.00 96.56 287 ASP A C 1
ATOM 2403 O O . ASP A 1 287 ? -31.886 4.890 21.446 1.00 96.56 287 ASP A O 1
ATOM 2407 N N . ILE A 1 288 ? -32.167 6.421 19.830 1.00 96.62 288 ILE A N 1
ATOM 2408 C CA . ILE A 1 288 ? -32.007 5.476 18.714 1.00 96.62 288 ILE A CA 1
ATOM 2409 C C . ILE A 1 288 ? -30.600 4.859 18.717 1.00 96.62 288 ILE A C 1
ATOM 2411 O O . ILE A 1 288 ? -30.428 3.693 18.351 1.00 96.62 288 ILE A O 1
ATOM 2415 N N . LEU A 1 289 ? -29.569 5.622 19.101 1.00 97.19 289 LEU A N 1
ATOM 2416 C CA . LEU A 1 289 ? -28.215 5.085 19.251 1.00 97.19 289 LEU A CA 1
ATOM 2417 C C . LEU A 1 289 ? -28.175 3.989 20.327 1.00 97.19 289 LEU A C 1
ATOM 2419 O O . LEU A 1 289 ? -27.602 2.925 20.080 1.00 97.19 289 LEU A O 1
ATOM 2423 N N . PHE A 1 290 ? -28.775 4.233 21.495 1.00 96.69 290 PHE A N 1
ATOM 2424 C CA . PHE A 1 290 ? -28.800 3.259 22.588 1.00 96.69 290 PHE A CA 1
ATOM 2425 C C . PHE A 1 290 ? -29.669 2.043 22.274 1.00 96.69 290 PHE A C 1
ATOM 2427 O O . PHE A 1 290 ? -29.220 0.924 22.513 1.00 96.69 290 PHE A O 1
ATOM 2434 N N . GLU A 1 291 ? -30.835 2.225 21.653 1.00 96.12 291 GLU A N 1
ATOM 2435 C CA . GLU A 1 291 ? -31.684 1.123 21.183 1.00 96.12 291 GLU A CA 1
ATOM 2436 C C . GLU A 1 291 ? -30.890 0.175 20.268 1.00 96.12 291 GLU A C 1
ATOM 2438 O O . GLU A 1 291 ? -30.819 -1.037 20.490 1.00 96.12 291 GLU A O 1
ATOM 2443 N N . LYS A 1 292 ? -30.189 0.741 19.278 1.00 94.44 292 LYS A N 1
ATOM 2444 C CA . LYS A 1 292 ? -29.318 -0.014 18.369 1.00 94.44 292 LYS A CA 1
ATOM 2445 C C . LYS A 1 292 ? -28.161 -0.702 19.089 1.00 94.44 292 LYS A C 1
ATOM 2447 O O . LYS A 1 292 ? -27.795 -1.821 18.728 1.00 94.44 292 LYS A O 1
ATOM 2452 N N . TYR A 1 293 ? -27.562 -0.038 20.074 1.00 94.19 293 TYR A N 1
ATOM 2453 C CA . TYR A 1 293 ? -26.470 -0.599 20.861 1.00 94.19 293 TYR A CA 1
ATOM 2454 C C . TYR A 1 293 ? -26.923 -1.803 21.698 1.00 94.19 293 TYR A C 1
ATOM 2456 O O . TYR A 1 293 ? -26.244 -2.831 21.682 1.00 94.19 293 TYR A O 1
ATOM 2464 N N . CYS A 1 294 ? -28.067 -1.699 22.381 1.00 92.19 294 CYS A N 1
ATOM 2465 C CA . CYS A 1 294 ? -28.653 -2.786 23.169 1.00 92.19 294 CYS A CA 1
ATOM 2466 C C . CYS A 1 294 ? -29.001 -3.983 22.282 1.00 92.19 294 CYS A C 1
ATOM 2468 O O . CYS A 1 294 ? -28.538 -5.089 22.550 1.00 92.19 294 CYS A O 1
ATOM 2470 N N . LYS A 1 295 ? -29.658 -3.743 21.141 1.00 91.94 295 LYS A N 1
ATOM 2471 C CA . LYS A 1 295 ? -29.964 -4.794 20.161 1.00 91.94 295 LYS A CA 1
ATOM 2472 C C . LYS A 1 295 ? -28.713 -5.509 19.643 1.00 91.94 295 LYS A C 1
ATOM 2474 O O . LYS A 1 295 ? -28.719 -6.714 19.422 1.00 91.94 295 LYS A O 1
ATOM 2479 N N . PHE A 1 296 ? -27.612 -4.782 19.437 1.00 91.06 296 PHE A N 1
ATOM 2480 C CA . PHE A 1 296 ? -26.344 -5.410 19.064 1.00 91.06 296 PHE A CA 1
ATOM 2481 C C . PHE A 1 296 ? -25.787 -6.296 20.186 1.00 91.06 296 PHE A C 1
ATOM 2483 O O . PHE A 1 296 ? -25.202 -7.338 19.904 1.00 91.06 296 PHE A O 1
ATOM 2490 N N . LYS A 1 297 ? -25.935 -5.887 21.449 1.00 88.00 297 LYS A N 1
ATOM 2491 C CA . LYS A 1 297 ? -25.478 -6.686 22.589 1.00 88.00 297 LYS A CA 1
ATOM 2492 C C . LYS A 1 297 ? -26.237 -8.002 22.709 1.00 88.00 297 LYS A C 1
ATOM 2494 O O . LYS A 1 297 ? -25.580 -9.033 22.741 1.00 88.00 297 LYS A O 1
ATOM 2499 N N . GLU A 1 298 ? -27.562 -7.966 22.662 1.00 87.00 298 GLU A N 1
ATOM 2500 C CA . GLU A 1 298 ? -28.410 -9.168 22.749 1.00 87.00 298 GLU A CA 1
ATOM 2501 C C . GLU A 1 298 ? -28.043 -10.219 21.689 1.00 87.00 298 GLU A C 1
ATOM 2503 O O . GLU A 1 298 ? -28.032 -11.414 21.951 1.00 87.00 298 GLU A O 1
ATOM 2508 N N . VAL A 1 299 ? -27.689 -9.782 20.476 1.00 82.81 299 VAL A N 1
ATOM 2509 C CA . VAL A 1 299 ? -27.392 -10.701 19.365 1.00 82.81 299 VAL A CA 1
ATOM 2510 C C . VAL A 1 299 ? -25.948 -11.223 19.383 1.00 82.81 299 VAL A C 1
ATOM 2512 O O . VAL A 1 299 ? -25.689 -12.321 18.894 1.00 82.81 299 VAL A O 1
ATOM 2515 N N . TYR A 1 300 ? -24.984 -10.442 19.883 1.00 76.19 300 TYR A N 1
ATOM 2516 C CA . TYR A 1 300 ? -23.550 -10.719 19.684 1.00 76.19 300 TYR A CA 1
ATOM 2517 C C . TYR A 1 300 ? -22.717 -10.835 20.970 1.00 76.19 300 TYR A C 1
ATOM 2519 O O . TYR A 1 300 ? -21.519 -11.109 20.864 1.00 76.19 300 TYR A O 1
ATOM 2527 N N . TYR A 1 301 ? -23.296 -10.588 22.149 1.00 65.69 301 TYR A N 1
ATOM 2528 C CA . TYR A 1 301 ? -22.626 -10.727 23.450 1.00 65.69 301 TYR A CA 1
ATOM 2529 C C . TYR A 1 301 ? -23.231 -11.818 24.354 1.00 65.69 301 TYR A C 1
ATOM 2531 O O . TYR A 1 301 ? -22.538 -12.223 25.280 1.00 65.69 301 TYR A O 1
ATOM 2539 N N . ASP A 1 302 ? -24.438 -12.325 24.067 1.00 47.34 302 ASP A N 1
ATOM 2540 C CA . ASP A 1 302 ? -25.062 -13.462 24.778 1.00 47.34 302 ASP A CA 1
ATOM 2541 C C . ASP A 1 302 ? -24.792 -14.834 24.098 1.00 47.34 302 ASP A C 1
ATOM 2543 O O . ASP A 1 302 ? -25.600 -15.759 24.171 1.00 47.34 302 ASP A O 1
ATOM 2547 N N . MET A 1 303 ? -23.629 -14.972 23.445 1.00 41.22 303 MET A N 1
ATOM 2548 C CA . MET A 1 303 ? -23.008 -16.239 23.003 1.00 41.22 303 MET A CA 1
ATOM 2549 C C . MET A 1 303 ? -21.587 -16.333 23.555 1.00 41.22 303 MET A C 1
ATOM 2551 O O . MET A 1 303 ? -21.115 -17.472 23.758 1.00 41.22 303 MET A O 1
#